Protein AF-A0A2W1LNN1-F1 (afdb_monomer_lite)

Secondary structure (DSSP, 8-state):
-HHHHHHHHHHHHHHHHHH-S--------------TTSHHHHHHHHHHH-TT---TT--EEE--HHHHHHHHHH---STT--EEEEE--TT-HHHHHHHHHHHHHHHHTT---EEEE-SBTT-TTS--BTT-S-BTTB--HHHHHHHHHHH-TTHHHH---TT-EEEEE-S-SSS--EEEEE---S-EEEEE-TTSTT--EEEEEE-TTTT----

pLDDT: mean 81.63, std 19.31, range [29.39, 97.12]

Organism: NCBI:txid1803190

Radius of gyration: 17.65 Å; chains: 1; bounding box: 46×51×45 Å

Structure (mmCIF, N/CA/C/O backbone):
data_AF-A0A2W1LNN1-F1
#
_entry.id   AF-A0A2W1LNN1-F1
#
loop_
_atom_site.group_PDB
_atom_site.id
_atom_site.type_symbol
_atom_site.label_atom_id
_atom_site.label_alt_id
_atom_site.label_comp_id
_atom_site.label_asym_id
_atom_site.label_entity_id
_atom_site.label_seq_id
_atom_site.pdbx_PDB_ins_code
_atom_site.Cartn_x
_atom_site.Cartn_y
_atom_site.Cartn_z
_atom_site.occupancy
_atom_site.B_iso_or_equiv
_atom_site.auth_seq_id
_atom_site.auth_comp_id
_atom_site.auth_asym_id
_atom_site.auth_atom_id
_atom_site.pdbx_PDB_model_num
ATOM 1 N N . MET A 1 1 ? 0.006 -20.318 21.259 1.00 42.62 1 MET A N 1
ATOM 2 C CA . MET A 1 1 ? -0.338 -19.198 22.179 1.00 42.62 1 MET A CA 1
ATOM 3 C C . MET A 1 1 ? 0.760 -18.137 22.368 1.00 42.62 1 MET A C 1
ATOM 5 O O . MET A 1 1 ? 0.407 -17.010 22.677 1.00 42.62 1 MET A O 1
ATOM 9 N N . LYS A 1 2 ? 2.068 -18.424 22.207 1.00 34.62 2 LYS A N 1
ATOM 10 C CA . LYS A 1 2 ? 3.132 -17.411 22.431 1.00 34.62 2 LYS A CA 1
ATOM 11 C C . LYS A 1 2 ? 3.398 -16.467 21.246 1.00 34.62 2 LYS A C 1
ATOM 13 O O . LYS A 1 2 ? 3.769 -15.323 21.478 1.00 34.62 2 LYS A O 1
ATOM 18 N 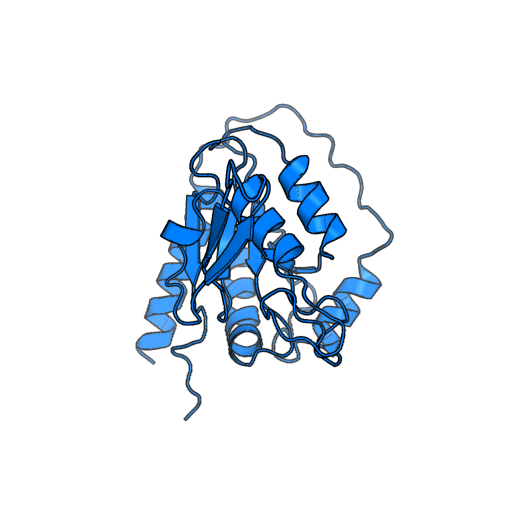N . GLN A 1 3 ? 3.197 -16.915 20.004 1.00 42.78 3 GLN A N 1
ATOM 19 C CA . GLN A 1 3 ? 3.488 -16.102 18.815 1.00 42.78 3 GLN A CA 1
ATOM 20 C C . GLN A 1 3 ? 2.417 -15.037 18.537 1.00 42.78 3 GLN A C 1
ATOM 22 O O . GLN A 1 3 ? 2.768 -13.881 18.339 1.00 42.78 3 GLN A O 1
ATOM 27 N N . THR A 1 4 ? 1.126 -15.356 18.671 1.00 49.12 4 THR A N 1
ATOM 28 C CA . THR A 1 4 ? 0.022 -14.384 18.516 1.00 49.12 4 THR A CA 1
ATOM 29 C C . THR A 1 4 ? 0.154 -13.168 19.445 1.00 49.12 4 THR A C 1
ATOM 31 O O . THR A 1 4 ? -0.060 -12.032 19.031 1.00 49.12 4 THR A O 1
ATOM 34 N N . ALA A 1 5 ? 0.604 -13.380 20.686 1.00 55.12 5 ALA A N 1
ATOM 35 C CA . ALA A 1 5 ? 0.862 -12.308 21.649 1.00 55.12 5 ALA A CA 1
ATOM 36 C C . ALA A 1 5 ? 2.088 -11.440 21.303 1.00 55.12 5 ALA A C 1
ATOM 38 O O . ALA A 1 5 ? 2.184 -10.309 21.773 1.00 55.12 5 ALA A O 1
ATOM 39 N N . HIS A 1 6 ? 3.039 -11.956 20.518 1.00 54.41 6 HIS A N 1
ATOM 40 C CA . HIS A 1 6 ? 4.216 -11.207 20.081 1.00 54.41 6 HIS A CA 1
ATOM 41 C C . HIS A 1 6 ? 3.842 -10.223 18.966 1.00 54.41 6 HIS A C 1
ATOM 43 O O . HIS A 1 6 ? 4.200 -9.055 19.047 1.00 54.41 6 HIS A O 1
ATOM 49 N N . TYR A 1 7 ? 3.046 -10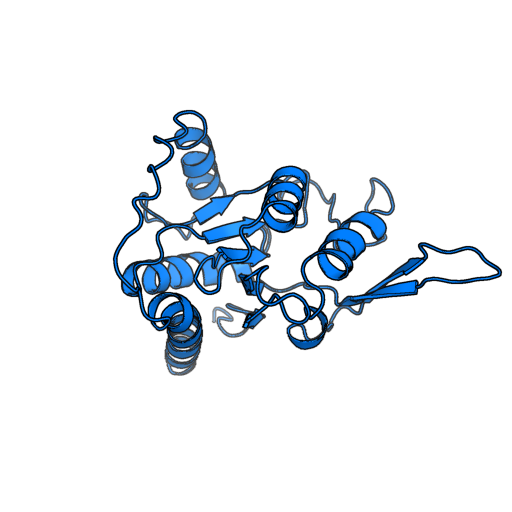.646 17.980 1.00 63.28 7 TYR A N 1
ATOM 50 C CA . TYR A 1 7 ? 2.652 -9.791 16.851 1.00 63.28 7 TYR A CA 1
ATOM 51 C C . TYR A 1 7 ? 1.601 -8.748 17.212 1.00 63.28 7 TYR A C 1
ATOM 53 O O . TYR A 1 7 ? 1.719 -7.612 16.758 1.00 63.28 7 TYR A O 1
ATOM 61 N N . ARG A 1 8 ? 0.673 -9.061 18.130 1.00 61.81 8 ARG A N 1
ATOM 62 C CA . ARG A 1 8 ? -0.210 -8.038 18.715 1.00 61.81 8 ARG A CA 1
ATOM 63 C C . ARG A 1 8 ? 0.580 -6.872 19.286 1.00 61.81 8 ARG A C 1
ATOM 65 O O . ARG A 1 8 ? 0.188 -5.731 19.092 1.00 61.81 8 ARG A O 1
ATOM 72 N N . LYS A 1 9 ? 1.716 -7.140 19.936 1.00 69.75 9 LYS A N 1
ATOM 73 C CA . LYS A 1 9 ? 2.588 -6.088 20.474 1.00 69.75 9 LYS A CA 1
ATOM 74 C C . LYS A 1 9 ? 3.247 -5.257 19.379 1.00 69.75 9 LYS A C 1
ATOM 76 O O . LYS A 1 9 ? 3.365 -4.058 19.568 1.00 69.75 9 LYS A O 1
ATOM 81 N N . TRP A 1 10 ? 3.652 -5.854 18.258 1.00 75.81 10 TRP A N 1
ATOM 82 C CA . TRP A 1 10 ? 4.275 -5.111 17.155 1.00 75.81 10 TRP A CA 1
ATOM 83 C C . TRP A 1 10 ? 3.269 -4.279 16.365 1.00 75.81 10 TRP A C 1
ATOM 85 O O . TRP A 1 10 ? 3.556 -3.125 16.071 1.00 75.81 10 TRP A O 1
ATOM 95 N N . ILE A 1 11 ? 2.072 -4.810 16.100 1.00 74.38 11 ILE A N 1
ATOM 96 C CA . ILE A 1 11 ? 0.979 -4.030 15.501 1.00 74.38 11 ILE A CA 1
ATOM 97 C C . ILE A 1 11 ? 0.558 -2.912 16.458 1.00 74.38 11 ILE A C 1
ATOM 99 O O . ILE A 1 11 ? 0.408 -1.774 16.031 1.00 74.38 11 ILE A O 1
ATOM 103 N N . ALA A 1 12 ? 0.428 -3.202 17.755 1.00 70.25 12 ALA A N 1
ATOM 104 C CA . ALA A 1 12 ? 0.111 -2.196 18.765 1.00 70.25 12 ALA A CA 1
ATOM 105 C C . ALA A 1 12 ? 1.196 -1.119 18.859 1.00 70.25 12 ALA A C 1
ATOM 107 O O . ALA A 1 12 ? 0.876 0.060 18.909 1.00 70.25 12 ALA A O 1
ATOM 108 N N . LEU A 1 13 ? 2.476 -1.500 18.828 1.00 74.81 13 LEU A N 1
ATOM 109 C CA . LEU A 1 13 ? 3.595 -0.559 18.858 1.00 74.81 13 LEU A CA 1
ATOM 110 C C . LEU A 1 13 ? 3.632 0.306 17.597 1.00 74.81 13 LEU A C 1
ATOM 112 O O . LEU A 1 13 ? 3.830 1.511 17.707 1.00 74.81 13 LEU A O 1
ATOM 116 N N . LEU A 1 14 ? 3.379 -0.280 16.424 1.00 82.31 14 LEU A N 1
ATOM 117 C CA . LEU A 1 14 ? 3.254 0.460 15.171 1.00 82.31 14 LEU A CA 1
ATOM 118 C C . LEU A 1 14 ? 2.084 1.447 15.246 1.00 82.31 14 LEU A C 1
ATOM 120 O O . LEU A 1 14 ? 2.275 2.635 15.020 1.00 82.31 14 LEU A O 1
ATOM 124 N N . LEU A 1 15 ? 0.882 0.997 15.609 1.00 79.31 15 LEU A N 1
ATOM 125 C CA . LEU A 1 15 ? -0.314 1.846 15.605 1.00 79.31 15 LEU A CA 1
ATOM 126 C C . LEU A 1 15 ? -0.326 2.871 16.751 1.00 79.31 15 LEU A C 1
ATOM 128 O O . LEU A 1 15 ? -0.880 3.955 16.588 1.00 79.31 15 LEU A O 1
ATOM 132 N N . ALA A 1 16 ? 0.377 2.614 17.857 1.00 69.31 16 ALA A N 1
ATOM 133 C CA . ALA A 1 16 ? 0.613 3.603 18.907 1.00 69.31 16 ALA A CA 1
ATOM 134 C C . ALA A 1 16 ? 1.401 4.827 18.407 1.00 69.31 16 ALA A C 1
ATOM 136 O O . ALA A 1 16 ? 1.172 5.932 18.901 1.00 69.31 16 ALA A O 1
ATOM 137 N N . ILE A 1 17 ? 2.283 4.670 17.408 1.00 71.50 17 ILE A N 1
ATOM 138 C CA . ILE A 1 17 ? 3.034 5.790 16.806 1.00 71.50 17 ILE A CA 1
ATOM 139 C C . ILE A 1 17 ? 2.081 6.795 16.146 1.00 71.50 17 ILE A C 1
ATOM 141 O O . ILE A 1 17 ? 2.344 7.995 16.189 1.00 71.50 17 ILE A O 1
ATOM 145 N N . VAL A 1 18 ? 0.940 6.340 15.613 1.00 66.38 18 VAL A N 1
ATOM 146 C CA . VAL A 1 18 ? -0.087 7.222 15.028 1.00 66.38 18 VAL A CA 1
ATOM 147 C C . VAL A 1 18 ? -0.666 8.180 16.079 1.00 66.38 18 VAL A C 1
ATOM 149 O O . VAL A 1 18 ? -1.001 9.316 15.755 1.00 66.38 18 VAL A O 1
ATOM 152 N N . VAL A 1 19 ? -0.752 7.742 17.340 1.00 60.41 19 VAL A N 1
ATOM 153 C CA . VAL A 1 19 ? -1.377 8.483 18.452 1.00 60.41 19 VAL A CA 1
ATOM 154 C C . VAL A 1 19 ? -0.365 9.314 19.248 1.00 60.41 19 VAL A C 1
ATOM 156 O O . VAL A 1 19 ? -0.723 10.332 19.835 1.00 60.41 19 VAL A O 1
ATOM 159 N N . ALA A 1 20 ? 0.902 8.894 19.288 1.00 53.53 20 ALA A N 1
ATOM 160 C CA . ALA A 1 20 ? 1.923 9.462 20.171 1.00 53.53 20 ALA A CA 1
ATOM 161 C C . ALA A 1 20 ? 2.532 10.797 19.697 1.00 53.53 20 ALA A C 1
ATOM 163 O O . ALA A 1 20 ? 3.328 11.391 20.428 1.00 53.53 20 ALA A O 1
ATOM 164 N N . VAL A 1 21 ? 2.173 11.298 18.511 1.00 49.91 21 VAL A N 1
ATOM 165 C CA . VAL A 1 21 ? 2.599 12.637 18.078 1.00 49.91 21 VAL A CA 1
ATOM 166 C C . VAL A 1 21 ? 1.681 13.672 18.741 1.00 49.91 21 VAL A C 1
ATOM 168 O O . VAL A 1 21 ? 0.461 13.566 18.605 1.00 49.91 21 VAL A O 1
ATOM 171 N N . PRO A 1 22 ? 2.211 14.650 19.505 1.00 40.69 22 PRO A N 1
ATOM 172 C CA . PRO A 1 22 ? 1.382 15.546 20.299 1.00 40.69 22 PRO A CA 1
ATOM 173 C C . PRO A 1 22 ? 0.425 16.339 19.404 1.00 40.69 22 PRO A C 1
ATOM 175 O O . PRO A 1 22 ? 0.821 17.234 18.654 1.00 40.69 22 PRO A O 1
ATOM 178 N N . PHE A 1 23 ? -0.863 16.020 19.530 1.00 42.94 23 PHE A N 1
ATOM 179 C CA . PHE A 1 23 ? -1.968 16.858 19.090 1.00 42.94 23 PHE A CA 1
ATOM 180 C C . PHE A 1 23 ? -1.872 18.206 19.815 1.00 42.94 23 PHE A C 1
ATOM 182 O O . PHE A 1 23 ? -2.336 18.358 20.945 1.00 42.94 23 PHE A O 1
ATOM 189 N N . LEU A 1 24 ? -1.280 19.213 19.173 1.00 34.12 24 LEU A N 1
ATOM 190 C CA . LEU A 1 24 ? -1.565 20.595 19.542 1.00 34.12 24 LEU A CA 1
ATOM 191 C C . LEU A 1 24 ? -2.991 20.914 19.068 1.00 34.12 24 LEU A C 1
ATOM 193 O O . LEU A 1 24 ? -3.322 20.647 17.909 1.00 34.12 24 LEU A O 1
ATOM 197 N N . PRO A 1 25 ? -3.868 21.451 19.933 1.00 36.94 25 PRO A N 1
ATOM 198 C CA . PRO A 1 25 ? -5.248 21.673 19.561 1.00 36.94 25 PRO A CA 1
ATOM 199 C C . PRO A 1 25 ? -5.363 22.831 18.564 1.00 36.94 25 PRO A C 1
ATOM 201 O O . PRO A 1 25 ? -4.988 23.964 18.844 1.00 36.94 25 PRO A O 1
ATOM 204 N N . SER A 1 26 ? -6.056 22.524 17.469 1.00 38.66 26 SER A N 1
ATOM 205 C CA . SER A 1 26 ? -6.920 23.417 16.691 1.00 38.66 26 SER A CA 1
ATOM 206 C C . SER A 1 26 ? -6.270 24.367 15.681 1.00 38.66 26 SER A C 1
ATOM 208 O O . SER A 1 26 ? -5.984 25.529 15.944 1.00 38.66 26 SER A O 1
ATOM 210 N N . SER A 1 27 ? -6.342 23.959 14.420 1.00 29.39 27 SER A N 1
ATOM 211 C CA . SER A 1 27 ? -7.185 24.702 13.483 1.00 29.39 27 SER A CA 1
ATOM 212 C C . SER A 1 27 ? -8.199 23.719 12.925 1.00 29.39 27 SER A C 1
ATOM 214 O O . SER A 1 27 ? -7.835 22.612 12.542 1.00 29.39 27 SER A O 1
ATOM 216 N N . LYS A 1 28 ? -9.479 24.087 12.981 1.00 37.81 28 LYS A N 1
ATOM 217 C CA . LYS A 1 28 ? -10.599 23.288 12.482 1.00 37.81 28 LYS A CA 1
ATOM 218 C C . LYS A 1 28 ? -10.301 22.862 11.041 1.00 37.81 28 LYS A C 1
ATOM 220 O O . LYS A 1 28 ? -10.492 23.662 10.128 1.00 37.81 28 LYS A O 1
ATOM 225 N N . LEU A 1 29 ? -9.861 21.620 10.831 1.00 31.00 29 LEU A N 1
ATOM 226 C CA . LEU A 1 29 ? -10.083 20.985 9.544 1.00 31.00 29 LEU A CA 1
ATOM 227 C C . LEU A 1 29 ? -11.597 20.888 9.428 1.00 31.00 29 LEU A C 1
ATOM 229 O O . LEU A 1 29 ? -12.262 20.269 10.262 1.00 31.00 29 LEU A O 1
ATOM 233 N N . LEU A 1 30 ? -12.145 21.559 8.422 1.00 29.64 30 LEU A N 1
ATOM 234 C CA . LEU A 1 30 ? -13.436 21.177 7.890 1.00 29.64 30 LEU A CA 1
ATOM 235 C C . LEU A 1 30 ? -13.349 19.669 7.676 1.00 29.64 30 LEU A C 1
ATOM 237 O O . LEU A 1 30 ? -12.551 19.207 6.862 1.00 29.64 30 LEU A O 1
ATOM 241 N N . ALA A 1 31 ? -14.128 18.912 8.447 1.00 32.59 31 ALA A N 1
ATOM 242 C CA . ALA A 1 31 ? -14.509 17.586 8.025 1.00 32.59 31 ALA A CA 1
ATOM 243 C C . ALA A 1 31 ? -15.072 17.788 6.619 1.00 32.59 31 ALA A C 1
ATOM 245 O O . ALA A 1 31 ? -16.133 18.398 6.459 1.00 32.59 31 ALA A O 1
ATOM 246 N N . SER A 1 32 ? -14.328 17.372 5.592 1.00 33.12 32 SER A N 1
ATOM 247 C CA . SER A 1 32 ? -14.956 17.092 4.314 1.00 33.12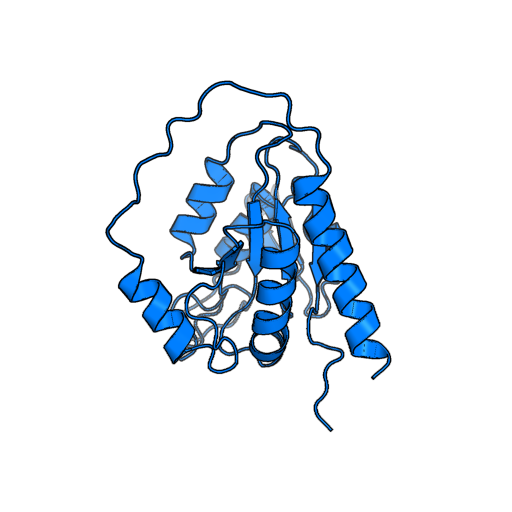 32 SER A CA 1
ATOM 248 C C . SER A 1 32 ? -16.091 16.150 4.670 1.00 33.12 32 SER A C 1
ATOM 250 O O . SER A 1 32 ? -15.845 15.089 5.251 1.00 33.12 32 SER A O 1
ATOM 252 N N . GLY A 1 33 ? -17.324 16.618 4.458 1.00 29.48 33 GLY A N 1
ATOM 253 C CA . GLY A 1 33 ? -18.523 15.840 4.727 1.00 29.48 33 GLY A CA 1
ATOM 254 C C . GLY A 1 33 ? -18.365 14.439 4.141 1.00 29.48 33 GLY A C 1
ATOM 255 O O . GLY A 1 33 ? -17.562 14.261 3.219 1.00 29.48 33 GLY A O 1
ATOM 256 N N . PRO A 1 34 ? -19.083 13.440 4.678 1.00 33.16 34 PRO A N 1
ATOM 257 C CA . PRO A 1 34 ? -18.944 12.079 4.193 1.00 33.16 34 PRO A CA 1
ATOM 258 C C . PRO A 1 34 ? -19.073 12.116 2.673 1.00 33.16 34 PRO A C 1
ATOM 260 O O . PRO A 1 34 ? -20.070 12.621 2.152 1.00 33.16 34 PRO A O 1
ATOM 263 N N . VAL A 1 35 ? -18.052 11.629 1.966 1.00 36.62 35 VAL A N 1
ATOM 264 C CA . VAL A 1 35 ? -18.182 11.296 0.550 1.00 36.62 35 VAL A CA 1
ATOM 265 C C . VAL A 1 35 ? -19.160 10.123 0.519 1.00 36.62 35 VAL A C 1
ATOM 267 O O . VAL A 1 35 ? -18.787 8.952 0.558 1.00 36.62 35 VAL A O 1
ATOM 270 N N . GLN A 1 36 ? -20.450 10.452 0.585 1.00 38.34 36 GLN A N 1
ATOM 271 C CA . GLN A 1 36 ? -21.551 9.525 0.415 1.00 38.34 36 GLN A CA 1
ATOM 272 C C . GLN A 1 36 ? -21.544 9.129 -1.057 1.00 38.34 36 GLN A C 1
ATOM 274 O O . GLN A 1 36 ? -22.057 9.839 -1.916 1.00 38.34 36 GLN A O 1
ATOM 279 N N . GLY A 1 37 ? -20.883 8.013 -1.338 1.00 35.94 37 GLY A N 1
ATOM 280 C CA . GLY A 1 37 ? -20.831 7.417 -2.669 1.00 35.94 37 GLY A CA 1
ATOM 281 C C . GLY A 1 37 ? -20.220 6.018 -2.679 1.00 35.94 37 GLY A C 1
ATOM 282 O O . GLY A 1 37 ? -20.694 5.168 -3.421 1.00 35.94 37 GLY A O 1
ATOM 283 N N . ASN A 1 38 ? -19.248 5.736 -1.800 1.00 47.28 38 ASN A N 1
ATOM 284 C CA . ASN A 1 38 ? -18.468 4.489 -1.854 1.00 47.28 38 ASN A CA 1
ATOM 285 C C . ASN A 1 38 ? -18.650 3.526 -0.665 1.00 47.28 38 ASN A C 1
ATOM 287 O O . ASN A 1 38 ? -18.163 2.397 -0.725 1.00 47.28 38 ASN A O 1
ATOM 291 N N . SER A 1 39 ? -19.354 3.909 0.403 1.00 59.62 39 SER A N 1
ATOM 292 C CA . SER A 1 39 ? -19.377 3.139 1.659 1.00 59.62 39 SER A CA 1
ATOM 293 C C . SER A 1 39 ? -20.071 1.775 1.547 1.00 59.62 39 SER A C 1
ATOM 295 O O . SER A 1 39 ? -19.573 0.799 2.099 1.00 59.62 39 SER A O 1
ATOM 297 N N . THR A 1 40 ? -21.163 1.648 0.787 1.00 64.88 40 THR A N 1
ATOM 298 C CA . THR A 1 40 ? -21.857 0.354 0.626 1.00 64.88 40 THR A CA 1
ATOM 299 C C . THR A 1 40 ? -21.071 -0.628 -0.244 1.00 64.88 40 THR A C 1
ATOM 301 O O . THR A 1 40 ? -21.015 -1.813 0.069 1.00 64.88 40 THR A O 1
ATOM 304 N N . HIS A 1 41 ? -20.439 -0.149 -1.321 1.00 73.94 41 HIS A N 1
ATOM 305 C CA . HIS A 1 41 ? -19.654 -1.000 -2.219 1.00 73.94 41 HIS A CA 1
ATOM 306 C C . HIS A 1 41 ? -18.361 -1.488 -1.567 1.00 73.94 41 HIS A C 1
ATOM 308 O O . HIS A 1 41 ? -18.027 -2.662 -1.711 1.00 73.94 41 HIS A O 1
ATOM 314 N N . GLN A 1 42 ? -17.661 -0.626 -0.822 1.00 77.50 42 GLN A N 1
ATOM 315 C CA . GLN A 1 42 ? -16.465 -1.039 -0.091 1.00 77.50 42 GLN A CA 1
ATOM 316 C C . GLN A 1 42 ? -16.802 -1.997 1.052 1.00 77.50 42 GLN A C 1
ATOM 318 O O . GLN A 1 42 ? -16.164 -3.040 1.163 1.00 77.50 42 GLN A O 1
ATOM 323 N N . LEU A 1 43 ? -17.849 -1.710 1.835 1.00 76.00 43 LEU A N 1
ATOM 324 C CA . LEU A 1 43 ? -18.310 -2.625 2.881 1.00 76.00 43 LEU A CA 1
ATOM 325 C C . LEU A 1 43 ? -18.663 -4.001 2.299 1.00 76.00 43 LEU A C 1
ATOM 327 O O . LEU A 1 43 ? -18.221 -5.024 2.816 1.00 76.00 43 LEU A O 1
ATOM 331 N N . LYS A 1 44 ? -19.403 -4.028 1.182 1.00 83.50 44 LYS A N 1
ATOM 332 C CA . LYS A 1 44 ? -19.744 -5.273 0.487 1.00 83.50 44 LYS A CA 1
ATOM 333 C C . LYS A 1 44 ? -18.499 -6.000 -0.025 1.00 83.50 44 LYS A C 1
ATOM 335 O O . LYS A 1 44 ? -18.408 -7.210 0.125 1.00 83.50 44 LYS A O 1
ATOM 340 N N . TYR A 1 45 ? -17.527 -5.281 -0.588 1.00 88.75 45 TYR A N 1
ATOM 341 C CA . TYR A 1 45 ? -16.264 -5.876 -1.028 1.00 88.75 45 TYR A CA 1
ATOM 342 C C . TYR A 1 45 ? -15.537 -6.579 0.123 1.00 88.75 45 TYR A C 1
ATOM 344 O O . TYR A 1 45 ? -15.142 -7.731 -0.035 1.00 88.75 45 TYR A O 1
ATOM 352 N N . PHE A 1 46 ? -15.392 -5.926 1.280 1.00 91.62 46 PHE A N 1
ATOM 353 C CA . PHE A 1 46 ? -14.707 -6.532 2.421 1.00 91.62 46 PHE A CA 1
ATOM 354 C C . PHE A 1 46 ? -15.463 -7.732 2.990 1.00 91.62 46 PHE A C 1
ATOM 356 O O . PHE A 1 46 ? -14.841 -8.756 3.251 1.00 91.62 46 PHE A O 1
ATOM 363 N N . GLN A 1 47 ? -16.789 -7.653 3.097 1.00 88.81 47 GLN A N 1
ATOM 364 C CA . GLN A 1 47 ? -17.615 -8.789 3.520 1.00 88.81 47 GLN A CA 1
ATOM 365 C C . GLN A 1 47 ? -17.504 -9.981 2.558 1.00 88.81 47 GLN A C 1
ATOM 367 O O . GLN A 1 47 ? -17.385 -11.121 3.001 1.00 88.81 47 GLN A O 1
ATOM 372 N N . ASP A 1 48 ? -17.509 -9.720 1.249 1.00 90.50 48 ASP A N 1
ATOM 373 C CA . ASP A 1 48 ? -17.448 -10.765 0.226 1.00 90.50 48 ASP A CA 1
ATOM 374 C C . ASP A 1 48 ? -16.045 -11.382 0.108 1.00 90.50 48 ASP A C 1
ATOM 376 O O . ASP A 1 48 ? -15.906 -12.572 -0.177 1.00 90.50 48 ASP A O 1
ATOM 380 N N . ARG A 1 49 ? -14.991 -10.571 0.262 1.00 92.44 49 ARG A N 1
ATOM 381 C CA . ARG A 1 49 ? -13.611 -10.969 -0.057 1.00 92.44 49 ARG A CA 1
ATOM 382 C C . ARG A 1 49 ? -12.753 -11.276 1.161 1.00 92.44 49 ARG A C 1
ATOM 384 O O . ARG A 1 49 ? -11.752 -11.961 0.999 1.00 92.44 49 ARG A O 1
ATOM 391 N N . PHE A 1 50 ? -13.126 -10.828 2.356 1.00 92.75 50 PHE A N 1
ATOM 392 C CA . PHE A 1 50 ? -12.410 -11.098 3.604 1.00 92.75 50 PHE A CA 1
ATOM 393 C C . PHE A 1 50 ? -13.359 -11.718 4.636 1.00 92.75 50 PHE A C 1
ATOM 395 O O . PHE A 1 50 ? -13.767 -11.047 5.581 1.00 92.75 50 PHE A O 1
ATOM 402 N N . PRO A 1 51 ? -13.707 -13.011 4.505 1.00 91.69 51 PRO A N 1
ATOM 403 C CA . PRO A 1 51 ? -14.684 -13.659 5.385 1.00 91.69 51 PRO A CA 1
ATOM 404 C C . PRO A 1 51 ? -14.276 -13.661 6.868 1.00 91.69 51 PRO A C 1
ATOM 406 O O . PRO A 1 51 ? -15.136 -13.739 7.742 1.00 91.69 51 PRO A O 1
ATOM 409 N N . ALA A 1 52 ? -12.976 -13.557 7.166 1.00 89.25 52 ALA A N 1
ATOM 410 C CA . ALA A 1 52 ? -12.473 -13.448 8.534 1.00 89.25 52 ALA A CA 1
ATOM 411 C C . ALA A 1 52 ? -12.719 -12.060 9.165 1.00 89.25 52 ALA A C 1
ATOM 413 O O . ALA A 1 52 ? -12.688 -11.923 10.389 1.00 89.25 52 ALA A O 1
ATOM 414 N N . LEU A 1 53 ? -12.973 -11.024 8.357 1.00 93.19 53 LEU A N 1
ATOM 415 C CA . LEU A 1 53 ? -13.273 -9.668 8.813 1.00 93.19 53 LEU A CA 1
ATOM 416 C C . LEU A 1 53 ? -14.781 -9.515 9.055 1.00 93.19 53 LEU A C 1
ATOM 418 O O . LEU A 1 53 ? -15.514 -8.938 8.259 1.00 93.19 53 LEU A O 1
ATOM 422 N N . THR A 1 54 ? -15.256 -10.046 10.179 1.00 90.62 54 THR A N 1
ATOM 423 C CA . THR A 1 54 ? -16.696 -10.093 10.491 1.00 90.62 54 THR A CA 1
ATOM 424 C C . THR A 1 54 ? -17.261 -8.790 11.059 1.00 90.62 54 THR A C 1
ATOM 426 O O . THR A 1 54 ? -18.472 -8.673 11.228 1.00 90.62 54 THR A O 1
ATOM 429 N N . ASP A 1 55 ? -16.408 -7.828 11.416 1.00 90.38 55 ASP A N 1
ATOM 430 C CA . ASP A 1 55 ? -16.827 -6.541 11.973 1.00 90.38 55 ASP A CA 1
ATOM 431 C C . ASP A 1 55 ? -17.363 -5.624 10.856 1.00 90.38 55 ASP A C 1
ATOM 433 O O . ASP A 1 55 ? -16.581 -5.180 10.014 1.00 90.38 55 ASP A O 1
ATOM 437 N N . PRO A 1 56 ? -18.668 -5.288 10.837 1.00 87.69 56 PRO A N 1
ATOM 438 C CA . PRO A 1 56 ? -19.235 -4.413 9.811 1.00 87.69 56 PRO A CA 1
ATOM 439 C C . PRO A 1 56 ? -18.776 -2.953 9.945 1.00 87.69 56 PRO A C 1
ATOM 441 O O . PRO A 1 56 ? -18.980 -2.168 9.026 1.00 87.69 56 PRO A O 1
ATOM 444 N N . ASN A 1 57 ? -18.167 -2.582 11.076 1.00 90.81 57 ASN A N 1
ATOM 445 C CA . ASN A 1 57 ? -17.596 -1.261 11.329 1.00 90.81 57 ASN A CA 1
ATOM 446 C C . ASN A 1 57 ? -16.062 -1.344 11.376 1.00 90.81 57 ASN A C 1
ATOM 448 O O . ASN A 1 57 ? -15.429 -0.815 12.301 1.00 90.81 57 ASN A O 1
ATOM 452 N N . HIS A 1 58 ? -15.476 -2.079 10.429 1.00 94.56 58 HIS A N 1
ATOM 453 C CA . HIS A 1 58 ? -14.032 -2.162 10.269 1.00 94.56 58 HIS A CA 1
ATOM 454 C C . HIS A 1 58 ? -13.439 -0.842 9.761 1.00 94.56 58 HIS A C 1
ATOM 456 O O . HIS A 1 58 ? -14.124 -0.027 9.148 1.00 94.56 58 HIS A O 1
ATOM 462 N N . VAL A 1 59 ? -12.136 -0.657 9.956 1.00 95.38 59 VAL A N 1
ATOM 463 C CA . VAL A 1 59 ? -11.434 0.596 9.609 1.00 95.38 59 VAL A CA 1
ATOM 464 C C . VAL A 1 59 ? -10.844 0.614 8.196 1.00 95.38 59 VAL A C 1
ATOM 466 O O . VAL A 1 59 ? -10.201 1.583 7.809 1.00 95.38 59 VAL A O 1
ATOM 469 N N . PHE A 1 60 ? -10.986 -0.463 7.422 1.00 95.88 60 PHE A N 1
ATOM 470 C CA . PHE A 1 60 ? -10.359 -0.562 6.104 1.00 95.88 60 PHE A CA 1
ATOM 471 C C . PHE A 1 60 ? -11.141 0.128 4.990 1.00 95.88 60 PHE A C 1
ATOM 473 O O . PHE A 1 60 ? -12.358 -0.010 4.884 1.00 95.88 60 PHE A O 1
ATOM 480 N N . GLU A 1 61 ? -10.395 0.769 4.098 1.00 94.38 61 GLU A N 1
ATOM 481 C CA . GLU A 1 61 ? -10.879 1.324 2.841 1.00 94.38 61 GLU A CA 1
ATOM 482 C C . GLU A 1 61 ? -9.984 0.825 1.710 1.00 94.38 61 GLU A C 1
ATOM 484 O O . GLU A 1 61 ? -8.759 0.939 1.781 1.00 94.38 61 GLU A O 1
ATOM 489 N N . THR A 1 62 ? -10.563 0.243 0.663 1.00 92.56 62 THR A N 1
ATOM 490 C CA . THR A 1 62 ? -9.776 -0.196 -0.498 1.00 92.56 62 THR A CA 1
ATOM 491 C C . THR A 1 62 ? -9.519 0.964 -1.445 1.00 92.56 62 THR A C 1
ATOM 493 O O . THR A 1 62 ? -10.401 1.799 -1.658 1.00 92.56 62 THR A O 1
ATOM 496 N N . VAL A 1 63 ? -8.302 1.029 -1.983 1.00 93.94 63 VAL A N 1
ATOM 497 C CA . VAL A 1 63 ? -7.900 2.017 -2.983 1.00 93.94 63 VAL A CA 1
ATOM 498 C C . VAL A 1 63 ? -7.396 1.317 -4.235 1.00 93.94 63 VAL A C 1
ATOM 500 O O . VAL A 1 63 ? -6.650 0.339 -4.184 1.00 93.94 63 VAL A O 1
ATOM 503 N N . THR A 1 64 ? -7.790 1.843 -5.386 1.00 93.25 64 THR A N 1
ATOM 504 C CA . THR A 1 64 ? -7.197 1.491 -6.675 1.00 93.25 64 THR A CA 1
ATOM 505 C C . THR A 1 64 ? -5.779 2.052 -6.785 1.00 93.25 64 THR A C 1
ATOM 507 O O . THR A 1 64 ? -5.380 2.947 -6.038 1.00 93.25 64 THR A O 1
ATOM 510 N N . TYR A 1 65 ? -5.024 1.592 -7.787 1.00 94.06 65 TYR A N 1
ATOM 511 C CA . TYR A 1 65 ? -3.712 2.166 -8.103 1.00 94.06 65 TYR A CA 1
ATOM 512 C C . TYR A 1 65 ? -3.769 3.690 -8.273 1.00 94.06 65 TYR A C 1
ATOM 514 O O . TYR A 1 65 ? -2.920 4.404 -7.753 1.00 94.06 65 TYR A O 1
ATOM 522 N N . TYR A 1 66 ? -4.777 4.195 -8.992 1.00 93.88 66 TYR A N 1
ATOM 523 C CA . TYR A 1 66 ? -4.908 5.627 -9.262 1.00 93.88 66 TYR A CA 1
ATOM 524 C C . TYR A 1 66 ? -5.250 6.429 -8.007 1.00 93.88 66 TYR A C 1
ATOM 526 O O . TYR A 1 66 ? -4.738 7.531 -7.834 1.00 93.88 66 TYR A O 1
ATOM 534 N N . GLU A 1 67 ? -6.086 5.884 -7.125 1.00 95.75 67 GLU A N 1
ATOM 535 C CA . GLU A 1 67 ? -6.407 6.524 -5.848 1.00 95.75 67 GLU A CA 1
ATOM 536 C C . GLU A 1 67 ? -5.205 6.518 -4.902 1.00 95.75 67 GLU A C 1
ATOM 538 O O . GLU A 1 67 ? -4.966 7.525 -4.238 1.00 95.75 67 GLU A O 1
ATOM 543 N N . LEU A 1 68 ? -4.415 5.437 -4.875 1.00 96.69 68 LEU A N 1
ATOM 544 C CA . LEU A 1 68 ? -3.179 5.386 -4.096 1.00 96.69 68 LEU A CA 1
ATOM 545 C C . LEU A 1 68 ? -2.135 6.376 -4.632 1.00 96.69 68 LEU A C 1
ATOM 547 O O . LEU A 1 68 ? -1.596 7.157 -3.854 1.00 96.69 68 LEU A O 1
ATOM 551 N N . ASP A 1 69 ? -1.879 6.386 -5.943 1.00 95.62 69 ASP A N 1
ATOM 552 C CA . ASP A 1 69 ? -0.981 7.353 -6.595 1.00 95.62 69 ASP A CA 1
ATOM 553 C C . ASP A 1 69 ? -1.405 8.792 -6.277 1.00 95.62 69 ASP A C 1
ATOM 555 O O . ASP A 1 69 ? -0.596 9.606 -5.824 1.00 95.62 69 ASP A O 1
ATOM 559 N N . TYR A 1 70 ? -2.700 9.088 -6.419 1.00 95.69 70 TYR A N 1
ATOM 560 C CA . TYR A 1 70 ? -3.250 10.397 -6.095 1.00 95.69 70 TYR A CA 1
ATOM 561 C C . TYR A 1 70 ? -3.079 10.742 -4.612 1.00 95.69 70 TYR A C 1
ATOM 563 O O . TYR A 1 70 ? -2.666 11.862 -4.302 1.00 95.69 70 TYR A O 1
ATOM 571 N N . LEU A 1 71 ? -3.372 9.809 -3.701 1.00 95.88 71 LEU A N 1
ATOM 572 C CA . LEU A 1 71 ? -3.220 9.999 -2.259 1.00 95.88 71 LEU A CA 1
ATOM 573 C C . LEU A 1 71 ? -1.768 10.297 -1.902 1.00 95.88 71 LEU A C 1
ATOM 575 O O . LEU A 1 71 ? -1.505 11.300 -1.250 1.00 95.88 71 LEU A O 1
ATOM 579 N N . LEU A 1 72 ? -0.818 9.484 -2.360 1.00 95.62 72 LEU A N 1
ATOM 580 C CA . LEU A 1 72 ? 0.598 9.653 -2.035 1.00 95.62 72 LEU A CA 1
ATOM 581 C C . LEU A 1 72 ? 1.170 10.941 -2.648 1.00 95.62 72 LEU A C 1
ATOM 583 O O . LEU A 1 72 ? 1.905 11.689 -2.001 1.00 95.62 72 LEU A O 1
ATOM 587 N N . ARG A 1 73 ? 0.777 11.268 -3.883 1.00 94.12 73 ARG A N 1
ATOM 588 C CA . ARG A 1 73 ? 1.188 12.506 -4.555 1.00 94.12 73 ARG A CA 1
ATOM 589 C C . ARG A 1 73 ? 0.653 13.752 -3.858 1.00 94.12 73 ARG A C 1
ATOM 591 O O . ARG A 1 73 ? 1.374 14.750 -3.769 1.00 94.12 73 ARG A O 1
ATOM 598 N N . ASN A 1 74 ? -0.591 13.720 -3.388 1.00 94.94 74 ASN A N 1
ATOM 599 C CA . ASN A 1 74 ? -1.296 14.891 -2.860 1.00 94.94 74 ASN A CA 1
ATOM 600 C C . ASN A 1 74 ? -1.446 14.887 -1.338 1.00 94.94 74 ASN A C 1
ATOM 602 O O . ASN A 1 74 ? -2.059 15.808 -0.802 1.00 94.94 74 ASN A O 1
ATOM 606 N N . ALA A 1 75 ? -0.857 13.911 -0.646 1.00 92.88 75 ALA A N 1
ATOM 607 C CA . ALA A 1 75 ? -0.844 13.875 0.804 1.00 92.88 75 ALA A CA 1
ATOM 608 C C . ALA A 1 75 ? -0.325 15.215 1.358 1.00 92.88 75 ALA A C 1
ATOM 610 O O . ALA A 1 75 ? 0.605 15.806 0.778 1.00 92.88 75 ALA A O 1
ATOM 611 N N . PRO A 1 76 ? -0.923 15.724 2.444 1.00 91.69 76 PRO A N 1
ATOM 612 C CA . PRO A 1 76 ? -0.367 16.848 3.178 1.00 91.69 76 PRO A CA 1
ATOM 613 C C . PRO A 1 76 ? 1.030 16.510 3.720 1.00 91.69 76 PRO A C 1
ATOM 615 O O . PRO A 1 76 ? 1.380 15.344 3.893 1.00 91.69 76 PRO A O 1
ATOM 618 N N . ALA A 1 77 ? 1.848 17.536 3.951 1.00 90.56 77 ALA A N 1
ATOM 619 C CA . ALA A 1 77 ? 3.239 17.386 4.388 1.00 90.56 77 ALA A CA 1
ATOM 620 C C . ALA A 1 77 ? 3.459 17.802 5.855 1.00 90.56 77 ALA A C 1
ATOM 622 O O . ALA A 1 77 ? 4.589 18.082 6.251 1.00 90.56 77 ALA A O 1
ATOM 623 N N . GLY A 1 78 ? 2.397 17.903 6.659 1.00 87.38 78 GLY A N 1
ATOM 624 C CA . GLY A 1 78 ? 2.513 18.195 8.081 1.00 87.38 78 GLY A CA 1
ATOM 625 C C . GLY A 1 78 ? 3.004 16.986 8.878 1.00 87.38 78 GLY A C 1
ATOM 626 O O . GLY A 1 78 ? 2.763 15.829 8.534 1.00 87.38 78 GLY A O 1
ATOM 627 N N . ALA A 1 79 ? 3.667 17.257 10.002 1.00 78.56 79 ALA A N 1
ATOM 628 C CA . ALA A 1 79 ? 4.221 16.218 10.875 1.00 78.56 79 ALA A CA 1
ATOM 629 C C . ALA A 1 79 ? 3.158 15.259 11.453 1.00 78.56 79 ALA A C 1
ATOM 631 O O . ALA A 1 79 ? 3.484 14.135 11.822 1.00 78.56 79 ALA A O 1
ATOM 632 N N . ASN A 1 80 ? 1.893 15.687 11.496 1.00 79.94 80 ASN A N 1
ATOM 633 C CA . ASN A 1 80 ? 0.772 14.902 12.020 1.00 79.94 80 ASN A CA 1
ATOM 634 C C . ASN A 1 80 ? -0.095 14.274 10.910 1.00 79.94 80 ASN A C 1
ATOM 636 O O . ASN A 1 80 ? -1.072 13.595 11.216 1.00 79.94 80 ASN A O 1
ATOM 640 N N . ASP A 1 81 ? 0.245 14.486 9.634 1.00 88.06 81 ASP A N 1
ATOM 641 C CA . ASP A 1 81 ? -0.543 14.026 8.484 1.00 88.06 81 ASP A CA 1
ATOM 642 C C . ASP A 1 81 ? -0.146 12.598 8.078 1.00 88.06 81 ASP A C 1
ATOM 644 O O . ASP A 1 81 ? 0.459 12.351 7.032 1.00 88.06 81 ASP A O 1
ATOM 648 N N . ASN A 1 82 ? -0.460 11.652 8.962 1.00 92.56 82 ASN A N 1
ATOM 649 C CA . ASN A 1 82 ? -0.101 10.245 8.821 1.00 92.56 82 ASN A CA 1
ATOM 650 C C . ASN A 1 82 ? -1.209 9.438 8.129 1.00 92.56 82 ASN A C 1
ATOM 652 O O . ASN A 1 82 ? -2.381 9.526 8.498 1.00 92.56 82 ASN A O 1
ATOM 656 N N . TYR A 1 83 ? -0.824 8.575 7.190 1.00 95.44 83 TYR A N 1
ATOM 657 C CA . TYR A 1 83 ? -1.697 7.561 6.598 1.00 95.44 83 TYR A CA 1
ATOM 658 C C . TYR A 1 83 ? -1.242 6.171 7.025 1.00 95.44 83 TYR A C 1
ATOM 660 O O . TYR A 1 83 ? -0.067 5.840 6.902 1.00 95.44 83 TYR A O 1
ATOM 668 N N . VAL A 1 84 ? -2.175 5.336 7.478 1.00 96.31 84 VAL A N 1
ATOM 669 C CA . VAL A 1 84 ? -1.916 3.907 7.683 1.00 96.31 84 VAL A CA 1
ATOM 670 C C . VAL A 1 84 ? -2.304 3.172 6.406 1.00 96.31 84 VAL A C 1
ATOM 672 O O . VAL A 1 84 ? -3.445 3.284 5.947 1.00 96.31 84 VAL A O 1
ATOM 675 N N . ILE A 1 85 ? -1.353 2.454 5.817 1.00 97.12 85 ILE A N 1
ATOM 676 C CA . ILE A 1 85 ? -1.512 1.777 4.531 1.00 97.12 85 ILE A CA 1
ATOM 677 C C . ILE A 1 85 ? -1.140 0.303 4.691 1.00 97.12 85 ILE A C 1
ATOM 679 O O . ILE A 1 85 ? -0.111 -0.024 5.272 1.00 97.12 85 ILE A O 1
ATOM 683 N N . LEU A 1 86 ? -1.986 -0.583 4.173 1.00 96.00 86 LEU A N 1
ATOM 684 C CA . LEU A 1 86 ? -1.754 -2.018 4.078 1.00 96.00 86 LEU A CA 1
ATOM 685 C C . LEU A 1 86 ? -1.623 -2.400 2.603 1.00 96.00 86 LEU A C 1
ATOM 687 O O . LEU A 1 86 ? -2.597 -2.330 1.854 1.00 96.00 86 LEU A O 1
ATOM 691 N N . PHE A 1 87 ? -0.436 -2.831 2.191 1.00 94.62 87 PHE A N 1
ATOM 692 C CA . PHE A 1 87 ? -0.271 -3.564 0.938 1.00 94.62 87 PHE A CA 1
ATOM 693 C C . PHE A 1 87 ? -0.628 -5.023 1.206 1.00 94.62 87 PHE A C 1
ATOM 695 O O . PHE A 1 87 ? 0.006 -5.668 2.037 1.00 94.62 87 PHE A O 1
ATOM 702 N N . GLY A 1 88 ? -1.676 -5.520 0.556 1.00 92.06 88 GLY A N 1
ATOM 703 C CA . GLY A 1 88 ? -2.163 -6.880 0.754 1.00 92.06 88 GLY A CA 1
ATOM 704 C C . GLY A 1 88 ? -3.483 -7.127 0.034 1.00 92.06 88 GLY A C 1
ATOM 705 O O . GLY A 1 88 ? -4.402 -6.307 0.086 1.00 92.06 88 GLY A O 1
ATOM 706 N N . GLY A 1 89 ? -3.573 -8.269 -0.641 1.00 90.81 89 GLY A N 1
ATOM 707 C CA . GLY A 1 89 ? -4.741 -8.672 -1.419 1.00 90.81 89 GLY A CA 1
ATOM 708 C C . GLY A 1 89 ? -5.594 -9.731 -0.729 1.00 90.81 89 GLY A C 1
ATOM 709 O O . GLY A 1 89 ? -5.101 -10.536 0.058 1.00 90.81 89 GLY A O 1
ATOM 710 N N . SER A 1 90 ? -6.883 -9.788 -1.070 1.00 91.75 90 SER A N 1
ATOM 711 C CA . SER A 1 90 ? -7.812 -10.808 -0.539 1.00 91.75 90 SER A CA 1
ATOM 712 C C . SER A 1 90 ? -7.476 -12.237 -0.979 1.00 91.75 90 SER A C 1
ATOM 714 O O . SER A 1 90 ? -7.901 -13.206 -0.357 1.00 91.75 90 SER A O 1
ATOM 716 N N . TRP A 1 91 ? -6.687 -12.387 -2.037 1.00 89.94 91 TRP A N 1
ATOM 717 C CA . TRP A 1 91 ? -6.203 -13.673 -2.533 1.00 89.94 91 TRP A CA 1
ATOM 718 C C . TRP A 1 91 ? -5.014 -14.228 -1.730 1.00 89.94 91 TRP A C 1
ATOM 720 O O . TRP A 1 91 ? -4.661 -15.391 -1.917 1.00 89.94 91 TRP A O 1
ATOM 730 N N . GLN A 1 92 ? -4.386 -13.420 -0.869 1.00 89.69 92 GLN A N 1
ATOM 731 C CA . GLN A 1 92 ? -3.260 -13.835 -0.027 1.00 89.69 92 GLN A CA 1
ATOM 732 C C . GLN A 1 92 ? -3.776 -14.400 1.299 1.00 89.69 92 GLN A C 1
ATOM 734 O O . GLN A 1 92 ? -4.510 -13.726 2.029 1.00 89.69 92 GLN A O 1
ATOM 739 N N . ALA A 1 93 ? -3.359 -15.620 1.639 1.00 89.81 93 ALA A N 1
ATOM 740 C CA . ALA A 1 93 ? -3.749 -16.281 2.886 1.00 89.81 93 ALA A CA 1
ATOM 741 C C . ALA A 1 93 ? -3.267 -15.499 4.119 1.00 89.81 93 ALA A C 1
ATOM 743 O O . ALA A 1 93 ? -3.958 -15.403 5.132 1.00 89.81 93 ALA A O 1
ATOM 744 N N . GLU A 1 94 ? -2.103 -14.873 4.009 1.00 89.25 94 GLU A N 1
ATOM 745 C CA . GLU A 1 94 ? -1.500 -14.054 5.043 1.00 89.25 94 GLU A CA 1
ATOM 746 C C . GLU A 1 94 ? -2.340 -12.795 5.295 1.00 89.25 94 GLU A C 1
ATOM 748 O O . GLU A 1 94 ? -2.625 -12.449 6.441 1.00 89.25 94 GLU A O 1
ATOM 753 N N . THR A 1 95 ? -2.813 -12.123 4.242 1.00 92.25 95 THR A N 1
ATOM 754 C CA . THR A 1 95 ? -3.682 -10.947 4.409 1.00 92.25 95 THR A CA 1
ATOM 755 C C . THR A 1 95 ? -5.001 -11.349 5.066 1.00 92.25 95 THR A C 1
ATOM 757 O O . THR A 1 95 ? -5.448 -10.675 5.994 1.00 92.25 95 THR A O 1
ATOM 760 N N . GLN A 1 96 ? -5.588 -12.481 4.655 1.00 92.06 96 GLN A N 1
ATOM 761 C CA . GLN A 1 96 ? -6.803 -13.036 5.268 1.00 92.06 96 GLN A CA 1
ATOM 762 C C . GLN A 1 96 ? -6.637 -13.285 6.771 1.00 92.06 96 GLN A C 1
ATOM 764 O O . GLN A 1 96 ? -7.521 -12.952 7.559 1.00 92.06 96 GLN A O 1
ATOM 769 N N . ALA A 1 97 ? -5.497 -13.842 7.179 1.00 88.44 97 ALA A N 1
ATOM 770 C CA . ALA A 1 97 ? -5.213 -14.128 8.580 1.00 88.44 97 ALA A CA 1
ATOM 771 C C . ALA A 1 97 ? -4.893 -12.864 9.401 1.00 88.44 97 ALA A C 1
ATOM 773 O O . ALA A 1 97 ? -5.242 -12.789 10.580 1.00 88.44 97 ALA A O 1
ATOM 774 N N . ALA A 1 98 ? -4.250 -11.860 8.799 1.00 89.69 98 ALA A N 1
ATOM 775 C CA . ALA A 1 98 ? -3.847 -10.637 9.492 1.00 89.69 98 ALA A CA 1
ATOM 776 C C . ALA A 1 98 ? -4.998 -9.638 9.689 1.00 89.69 98 ALA A C 1
ATOM 778 O O . ALA A 1 98 ? -5.060 -8.958 10.718 1.00 89.69 98 ALA A O 1
ATOM 779 N N . ILE A 1 99 ? -5.900 -9.523 8.708 1.00 93.12 99 ILE A N 1
ATOM 780 C CA . ILE A 1 99 ? -6.860 -8.415 8.627 1.00 93.12 99 ILE A CA 1
ATOM 781 C C . ILE A 1 99 ? -7.782 -8.256 9.857 1.00 93.12 99 ILE A C 1
ATOM 783 O O . ILE A 1 99 ? -7.975 -7.111 10.281 1.00 93.12 99 ILE A O 1
ATOM 787 N N . PRO A 1 100 ? -8.295 -9.319 10.521 1.00 91.50 100 PRO A N 1
ATOM 788 C CA . PRO A 1 100 ? -9.160 -9.147 11.692 1.00 91.50 100 PRO A CA 1
ATOM 789 C C . PRO A 1 100 ? -8.376 -8.590 12.879 1.00 91.50 100 PRO A C 1
ATOM 791 O O . PRO A 1 100 ? -8.872 -7.754 13.634 1.00 91.50 100 PRO A O 1
ATOM 794 N N . HIS A 1 101 ? -7.123 -9.025 13.015 1.00 89.44 101 HIS A N 1
ATOM 795 C CA . HIS A 1 101 ? -6.263 -8.603 14.103 1.00 89.44 101 HIS A CA 1
ATOM 796 C C . HIS A 1 101 ? -5.790 -7.157 13.929 1.00 89.44 101 HIS A C 1
ATOM 798 O O . HIS A 1 101 ? -5.814 -6.383 14.884 1.00 89.44 101 HIS A O 1
ATOM 804 N N . ILE A 1 102 ? -5.441 -6.761 12.699 1.00 92.06 102 ILE A N 1
ATOM 805 C CA . ILE A 1 102 ? -5.146 -5.360 12.377 1.00 92.06 102 ILE A CA 1
ATOM 806 C C . ILE A 1 102 ? -6.353 -4.475 12.726 1.00 92.06 102 ILE A C 1
ATOM 808 O O . ILE A 1 102 ? -6.162 -3.431 13.342 1.00 92.06 102 ILE A O 1
ATOM 812 N N . ASN A 1 103 ? -7.586 -4.893 12.402 1.00 94.19 103 ASN A N 1
ATOM 813 C CA . ASN A 1 103 ? -8.796 -4.131 12.738 1.00 94.19 103 ASN A CA 1
ATOM 814 C C . ASN A 1 103 ? -8.976 -3.935 14.249 1.00 94.19 103 ASN A C 1
ATOM 816 O O . ASN A 1 103 ? -9.241 -2.821 14.696 1.00 94.19 103 ASN A O 1
ATOM 820 N N . GLU A 1 104 ? -8.840 -5.013 15.030 1.00 90.69 104 GLU A N 1
ATOM 821 C CA . GLU A 1 104 ? -8.978 -4.970 16.490 1.00 90.69 104 GLU A CA 1
ATOM 822 C C . GLU A 1 104 ? -8.006 -3.949 17.094 1.00 90.69 104 GLU A C 1
ATOM 824 O O . GLU A 1 104 ? -8.424 -3.041 17.815 1.00 90.69 104 GLU A O 1
ATOM 829 N N . VAL A 1 105 ? -6.721 -4.060 16.745 1.00 88.44 105 VAL A N 1
ATOM 830 C CA . VAL A 1 105 ? -5.680 -3.187 17.296 1.00 88.44 105 VAL A CA 1
ATOM 831 C C . VAL A 1 105 ? -5.831 -1.756 16.778 1.00 88.44 105 VAL A C 1
ATOM 833 O O . VAL A 1 105 ? -5.687 -0.808 17.540 1.00 88.44 105 VAL A O 1
ATOM 836 N N . ALA A 1 106 ? -6.189 -1.555 15.510 1.00 89.50 106 ALA A N 1
ATOM 837 C CA . ALA A 1 106 ? -6.431 -0.219 14.971 1.00 89.50 106 ALA A CA 1
ATOM 838 C C . ALA A 1 106 ? -7.520 0.528 15.743 1.00 89.50 106 ALA A C 1
ATOM 840 O O . ALA A 1 106 ? -7.314 1.674 16.144 1.00 89.50 106 ALA A O 1
ATOM 841 N N . LYS A 1 107 ? -8.638 -0.143 16.032 1.00 90.56 107 LYS A N 1
ATOM 842 C CA . LYS A 1 107 ? -9.731 0.435 16.820 1.00 90.56 107 LYS A CA 1
ATOM 843 C C . LYS A 1 107 ? -9.318 0.691 18.270 1.00 90.56 107 LYS A C 1
ATOM 845 O O . LYS A 1 107 ? -9.683 1.732 18.811 1.00 90.56 107 LYS A O 1
ATOM 850 N N . GLU A 1 108 ? -8.531 -0.205 18.874 1.00 88.31 108 GLU A N 1
ATOM 851 C CA . GLU A 1 108 ? -7.964 -0.030 20.223 1.00 88.31 108 GLU A CA 1
ATOM 852 C C . GLU A 1 108 ? -7.135 1.264 20.333 1.00 88.31 108 GLU A C 1
ATOM 854 O O . GLU A 1 108 ? -7.229 1.978 21.330 1.00 88.31 108 GLU A O 1
ATOM 859 N N . TYR A 1 109 ? -6.398 1.614 19.275 1.00 86.50 109 TYR A N 1
ATOM 860 C CA . TYR A 1 109 ? -5.568 2.821 19.199 1.00 86.50 109 TYR A CA 1
ATOM 861 C C . TYR A 1 109 ? -6.252 4.008 18.498 1.00 86.50 109 TYR A C 1
ATOM 863 O O . TYR A 1 109 ? -5.601 4.996 18.174 1.00 86.50 109 TYR A O 1
ATOM 871 N N . GLY A 1 110 ? -7.566 3.954 18.260 1.00 88.38 110 GLY A N 1
ATOM 872 C CA . GLY A 1 110 ? -8.316 5.074 17.680 1.00 88.38 110 GLY A CA 1
ATOM 873 C C . GLY A 1 110 ? -7.989 5.384 16.214 1.00 88.38 110 GLY A C 1
ATOM 874 O O . GLY A 1 110 ? -8.346 6.455 15.723 1.00 88.38 110 GLY A O 1
ATOM 875 N N . VAL A 1 111 ? -7.340 4.465 15.496 1.00 90.31 111 VAL A N 1
ATOM 876 C CA . VAL A 1 111 ? -7.161 4.560 14.044 1.00 90.31 111 VAL A CA 1
ATOM 877 C C . VAL A 1 111 ? -8.511 4.309 13.386 1.00 90.31 111 VAL A C 1
ATOM 879 O O . VAL A 1 111 ? -9.116 3.257 13.570 1.00 90.31 111 VAL A O 1
ATOM 882 N N . THR A 1 112 ? -8.994 5.281 12.618 1.00 91.25 112 THR A N 1
ATOM 883 C CA . THR A 1 112 ? -10.334 5.243 12.010 1.00 91.25 112 THR A CA 1
ATOM 884 C C . THR A 1 112 ? -10.331 4.857 10.535 1.00 91.25 112 THR A C 1
ATOM 886 O O . THR A 1 112 ? -11.385 4.528 10.002 1.00 91.25 112 THR A O 1
ATOM 889 N N . SER A 1 113 ? -9.169 4.887 9.876 1.00 94.06 113 SER A N 1
ATOM 890 C CA . SER A 1 113 ? -9.018 4.555 8.457 1.00 94.06 113 SER A CA 1
ATOM 891 C C . SER A 1 113 ? -7.662 3.897 8.194 1.00 94.06 113 SER A C 1
ATOM 893 O O . SER A 1 113 ? -6.621 4.479 8.497 1.00 94.06 113 SER A O 1
ATOM 895 N N . ILE A 1 114 ? -7.677 2.745 7.525 1.00 96.25 114 ILE A N 1
ATOM 896 C CA . ILE A 1 114 ? -6.509 2.078 6.940 1.00 96.25 114 ILE A CA 1
ATOM 897 C C . ILE A 1 114 ? -6.756 1.916 5.441 1.00 96.25 114 ILE A C 1
ATOM 899 O O . ILE A 1 114 ? -7.719 1.263 5.037 1.00 96.25 114 ILE A O 1
ATOM 903 N N . LYS A 1 115 ? -5.886 2.487 4.603 1.00 97.12 115 LYS A N 1
ATOM 904 C CA . LYS A 1 115 ? -5.976 2.302 3.148 1.00 97.12 115 LYS A CA 1
ATOM 905 C C . LYS 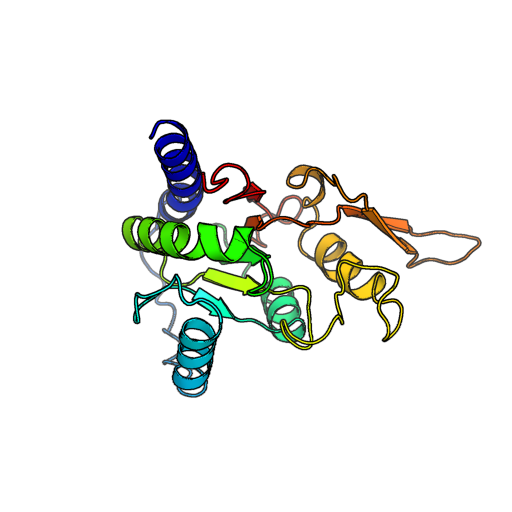A 1 115 ? -5.388 0.951 2.774 1.00 97.12 115 LYS A C 1
ATOM 907 O O . LYS A 1 115 ? -4.266 0.646 3.155 1.00 97.12 115 LYS A O 1
ATOM 912 N N . THR A 1 116 ? -6.126 0.147 2.028 1.00 95.19 116 THR A N 1
ATOM 913 C CA . THR A 1 116 ? -5.683 -1.171 1.563 1.00 95.19 116 THR A CA 1
ATOM 914 C C . THR A 1 116 ? -5.437 -1.127 0.065 1.00 95.19 116 THR A C 1
ATOM 916 O O . THR A 1 116 ? -6.284 -0.643 -0.689 1.00 95.19 116 THR A O 1
ATOM 919 N N . PHE A 1 117 ? -4.281 -1.618 -0.365 1.00 95.19 117 PHE A N 1
ATOM 920 C CA . PHE A 1 117 ? -3.900 -1.678 -1.768 1.00 95.19 117 PHE A CA 1
ATOM 921 C C . PHE A 1 117 ? -3.516 -3.109 -2.146 1.00 95.19 117 PHE A C 1
ATOM 923 O O . PHE A 1 117 ? -2.631 -3.706 -1.534 1.00 95.19 117 PHE A O 1
ATOM 930 N N . ASP A 1 118 ? -4.188 -3.639 -3.166 1.00 93.25 118 ASP A N 1
ATOM 931 C CA . ASP A 1 118 ? -3.891 -4.936 -3.770 1.00 93.25 118 ASP A CA 1
ATOM 932 C C . ASP A 1 118 ? -3.074 -4.707 -5.047 1.00 93.25 118 ASP A C 1
ATOM 934 O O . ASP A 1 118 ? -3.484 -3.951 -5.935 1.00 93.25 118 ASP A O 1
ATOM 938 N N . THR A 1 119 ? -1.919 -5.362 -5.163 1.00 92.06 119 THR A N 1
ATOM 939 C CA . THR A 1 119 ? -1.096 -5.293 -6.377 1.00 92.06 119 THR A CA 1
ATOM 940 C C . THR A 1 119 ? -1.764 -6.003 -7.559 1.00 92.06 119 THR A C 1
ATOM 942 O O . THR A 1 119 ? -1.422 -5.717 -8.712 1.00 92.06 119 THR A O 1
ATOM 945 N N . ARG A 1 120 ? -2.772 -6.858 -7.310 1.00 91.25 120 ARG A N 1
ATOM 946 C CA . ARG A 1 120 ? -3.660 -7.395 -8.347 1.00 91.25 120 ARG A CA 1
ATOM 947 C C . ARG A 1 120 ? -4.725 -6.383 -8.757 1.00 91.25 120 ARG A C 1
ATOM 949 O O . ARG A 1 120 ? -5.817 -6.316 -8.195 1.00 91.25 120 ARG A O 1
ATOM 956 N N . LEU A 1 121 ? -4.429 -5.614 -9.803 1.00 87.81 121 LEU A N 1
ATOM 957 C CA . LEU A 1 121 ? -5.234 -4.449 -10.201 1.00 87.81 121 LEU A CA 1
ATOM 958 C C . LEU A 1 121 ? -6.629 -4.785 -10.737 1.00 87.81 121 LEU A C 1
ATOM 960 O O . LEU A 1 121 ? -7.505 -3.924 -10.740 1.00 87.81 121 LEU A O 1
ATOM 964 N N . ALA A 1 122 ? -6.833 -6.009 -11.219 1.00 81.75 122 ALA A N 1
ATOM 965 C CA . ALA A 1 122 ? -8.122 -6.474 -11.729 1.00 81.75 122 ALA A CA 1
ATOM 966 C C . ALA A 1 122 ? -8.908 -7.299 -10.688 1.00 81.75 122 ALA A C 1
ATOM 968 O O . ALA A 1 122 ? -9.874 -7.980 -11.030 1.00 81.75 122 ALA A O 1
ATOM 969 N N . GLY A 1 123 ? -8.503 -7.220 -9.416 1.00 76.56 123 GLY A N 1
ATOM 970 C CA . GLY A 1 123 ? -9.064 -8.005 -8.324 1.00 76.56 123 GLY A CA 1
ATOM 971 C C . GLY A 1 123 ? -8.423 -9.393 -8.191 1.00 76.56 123 GLY A C 1
ATOM 972 O O . GLY A 1 123 ? -7.569 -9.777 -8.992 1.00 76.56 123 GLY A O 1
ATOM 973 N N . PRO A 1 124 ? -8.838 -10.173 -7.179 1.00 78.25 124 PRO A N 1
ATOM 974 C CA . PRO A 1 124 ? -8.170 -11.422 -6.797 1.00 78.25 124 PRO A CA 1
ATOM 975 C C . PRO A 1 124 ? -8.234 -12.516 -7.872 1.00 78.25 124 PRO A C 1
ATOM 977 O O . PRO A 1 124 ? -7.339 -13.361 -7.940 1.00 78.25 124 PRO A O 1
ATOM 980 N N . ASP A 1 125 ? -9.268 -12.481 -8.716 1.00 80.44 125 ASP A N 1
ATOM 981 C CA . ASP A 1 125 ? -9.601 -13.543 -9.671 1.00 80.44 125 ASP A CA 1
ATOM 982 C C . ASP A 1 125 ? -8.816 -13.432 -10.992 1.00 80.44 125 ASP A C 1
ATOM 984 O O . ASP A 1 125 ? -8.793 -14.369 -11.789 1.00 80.44 125 ASP A O 1
ATOM 988 N N . ILE A 1 126 ? -8.155 -12.294 -11.237 1.00 78.50 126 ILE A N 1
ATOM 989 C CA . ILE A 1 126 ? -7.367 -12.039 -12.446 1.00 78.50 126 ILE A CA 1
ATOM 990 C C . ILE A 1 126 ? -5.901 -11.870 -12.047 1.00 78.50 126 ILE A C 1
ATOM 992 O O . ILE A 1 126 ? -5.550 -11.005 -11.250 1.00 78.50 126 ILE A O 1
ATOM 996 N N . ALA A 1 127 ? -5.016 -12.664 -12.655 1.00 79.44 127 ALA A N 1
ATOM 997 C CA . ALA A 1 127 ? -3.570 -12.642 -12.407 1.00 79.44 127 ALA A CA 1
ATOM 998 C C . ALA A 1 127 ? -2.846 -11.429 -13.044 1.00 79.44 127 ALA A C 1
ATOM 1000 O O . ALA A 1 127 ? -1.752 -11.562 -13.592 1.00 79.44 127 ALA A O 1
ATOM 1001 N N . LEU A 1 128 ? -3.469 -10.248 -13.008 1.00 88.69 128 LEU A N 1
ATOM 1002 C CA . LEU A 1 128 ? -2.857 -8.972 -13.373 1.00 88.69 128 LEU A CA 1
ATOM 1003 C C . LEU A 1 128 ? -2.214 -8.370 -12.123 1.00 88.69 128 LEU A C 1
ATOM 1005 O O . LEU A 1 128 ? -2.833 -7.558 -11.443 1.00 88.69 128 LEU A O 1
ATOM 1009 N N . ASP A 1 129 ? -0.995 -8.801 -11.814 1.00 90.38 129 ASP A N 1
ATOM 1010 C CA . ASP A 1 129 ? -0.261 -8.417 -10.607 1.00 90.38 129 ASP A CA 1
ATOM 1011 C C . ASP A 1 129 ? 0.936 -7.526 -10.949 1.00 90.38 129 ASP A C 1
ATOM 1013 O O . ASP A 1 129 ? 1.871 -7.972 -11.612 1.00 90.38 129 ASP A O 1
ATOM 1017 N N . ILE A 1 130 ? 0.934 -6.270 -10.497 1.00 91.94 130 ILE A N 1
ATOM 1018 C CA . ILE A 1 130 ? 2.055 -5.360 -10.779 1.00 91.94 130 ILE A CA 1
ATOM 1019 C C . ILE A 1 130 ? 3.332 -5.719 -10.016 1.00 91.94 130 ILE A C 1
ATOM 1021 O O . ILE A 1 130 ? 4.403 -5.268 -10.411 1.00 91.94 130 ILE A O 1
ATOM 1025 N N . ALA A 1 131 ? 3.245 -6.541 -8.965 1.00 90.38 131 ALA A N 1
ATOM 1026 C CA . ALA A 1 131 ? 4.413 -7.074 -8.270 1.00 90.38 131 ALA A CA 1
ATOM 1027 C C . ALA A 1 131 ? 5.108 -8.198 -9.064 1.00 90.38 131 ALA A C 1
ATOM 1029 O O . ALA A 1 131 ? 6.158 -8.684 -8.643 1.00 90.38 131 ALA A O 1
ATOM 1030 N N . LYS A 1 132 ? 4.578 -8.591 -10.233 1.00 88.31 132 LYS A N 1
ATOM 1031 C CA . LYS A 1 132 ? 5.171 -9.582 -11.141 1.00 88.31 132 LYS A CA 1
ATOM 1032 C C . LYS A 1 132 ? 5.530 -8.954 -12.487 1.00 88.31 132 LYS A C 1
ATOM 1034 O O . LYS A 1 132 ? 4.819 -8.097 -13.009 1.00 88.31 132 LYS A O 1
ATOM 1039 N N . ASN A 1 133 ? 6.652 -9.379 -13.065 1.00 83.56 133 ASN A N 1
ATOM 1040 C CA . ASN A 1 133 ? 7.137 -8.877 -14.357 1.00 83.56 133 ASN A CA 1
ATOM 1041 C C . ASN A 1 133 ? 6.635 -9.703 -15.559 1.00 83.56 133 ASN A C 1
ATOM 1043 O O . ASN A 1 133 ? 6.838 -9.291 -16.703 1.00 83.56 133 ASN A O 1
ATOM 1047 N N . ASP A 1 134 ? 5.953 -10.821 -15.303 1.00 81.69 134 ASP A N 1
ATOM 1048 C CA . ASP A 1 134 ? 5.556 -11.848 -16.268 1.00 81.69 134 ASP A CA 1
ATOM 1049 C C . ASP A 1 134 ? 4.040 -12.124 -16.270 1.00 81.69 134 ASP A C 1
ATOM 1051 O O . ASP A 1 134 ? 3.586 -13.253 -16.455 1.00 81.69 134 ASP A O 1
ATOM 1055 N N . THR A 1 135 ? 3.214 -11.088 -16.090 1.00 82.62 135 THR A N 1
ATOM 1056 C CA . THR A 1 135 ? 1.756 -11.280 -16.127 1.00 82.62 135 THR A CA 1
ATOM 1057 C C . THR A 1 135 ? 1.270 -11.659 -17.537 1.00 82.62 135 THR A C 1
ATOM 1059 O O . THR A 1 135 ? 1.833 -11.177 -18.528 1.00 82.62 135 THR A O 1
ATOM 1062 N N . PRO A 1 136 ? 0.154 -12.409 -17.673 1.00 82.56 136 PRO A N 1
ATOM 1063 C CA . PRO A 1 136 ? -0.466 -12.700 -18.975 1.00 82.56 136 PRO A CA 1
ATOM 1064 C C . PRO A 1 136 ? -0.885 -11.457 -19.780 1.00 82.56 136 PRO A C 1
ATOM 1066 O O . PRO A 1 136 ? -1.216 -11.562 -20.958 1.00 82.56 136 PRO A O 1
ATOM 1069 N N . TYR A 1 137 ? -0.894 -10.285 -19.142 1.00 83.06 137 TYR A N 1
ATOM 1070 C CA . TYR A 1 137 ? -1.362 -9.017 -19.694 1.00 83.06 137 TYR A CA 1
ATOM 1071 C C . TYR A 1 137 ? -0.216 -8.044 -20.014 1.00 83.06 137 TYR A C 1
ATOM 1073 O O . TYR A 1 137 ? -0.462 -6.943 -20.503 1.00 83.06 137 TYR A O 1
ATOM 1081 N N . GLY A 1 138 ? 1.034 -8.451 -19.771 1.00 84.38 138 GLY A N 1
ATOM 1082 C CA . GLY A 1 138 ? 2.235 -7.681 -20.079 1.00 84.38 138 GLY A CA 1
ATOM 1083 C C . GLY A 1 138 ? 3.091 -7.349 -18.858 1.00 84.38 138 GLY A C 1
ATOM 1084 O O . GLY A 1 138 ? 2.840 -7.789 -17.735 1.00 84.38 138 GLY A O 1
ATOM 1085 N N . ASN A 1 139 ? 4.133 -6.556 -19.106 1.00 88.38 139 ASN A N 1
ATOM 1086 C CA . ASN A 1 139 ? 5.065 -6.105 -18.082 1.00 88.38 139 ASN A CA 1
ATOM 1087 C C . ASN A 1 139 ? 4.579 -4.779 -17.471 1.00 88.38 139 ASN A C 1
ATOM 1089 O O . ASN A 1 139 ? 4.457 -3.766 -18.164 1.00 88.38 139 ASN A O 1
ATOM 1093 N N . TYR A 1 140 ? 4.351 -4.790 -16.157 1.00 90.12 140 TYR A N 1
ATOM 1094 C CA . TYR A 1 140 ? 3.934 -3.623 -15.379 1.00 90.12 140 TYR A CA 1
ATOM 1095 C C . TYR A 1 140 ? 4.984 -3.168 -14.357 1.00 90.12 140 TYR A C 1
ATOM 1097 O O . TYR A 1 140 ? 4.666 -2.362 -13.482 1.00 90.12 140 TYR A O 1
ATOM 1105 N N . THR A 1 141 ? 6.242 -3.602 -14.507 1.00 92.25 141 THR A N 1
ATOM 1106 C CA . THR A 1 141 ? 7.384 -3.244 -13.649 1.00 92.25 141 THR A CA 1
ATOM 1107 C C . THR A 1 141 ? 7.455 -1.738 -13.409 1.00 92.25 141 THR A C 1
ATOM 1109 O O . THR A 1 141 ? 7.639 -1.306 -12.275 1.00 92.25 141 THR A O 1
ATOM 1112 N N . ARG A 1 142 ? 7.210 -0.919 -14.442 1.00 94.19 142 ARG A N 1
ATOM 1113 C CA . ARG A 1 142 ? 7.179 0.544 -14.301 1.00 94.19 142 ARG A CA 1
ATOM 1114 C C . ARG A 1 142 ? 6.195 1.022 -13.232 1.00 94.19 142 ARG A C 1
ATOM 1116 O O . ARG A 1 142 ? 6.551 1.889 -12.452 1.00 94.19 142 ARG A O 1
ATOM 1123 N N . ARG A 1 143 ? 4.973 0.475 -13.187 1.00 93.25 143 ARG A N 1
ATOM 1124 C CA . ARG A 1 143 ? 3.933 0.902 -12.231 1.00 93.25 143 ARG A CA 1
ATOM 1125 C C . ARG A 1 143 ? 4.329 0.577 -10.796 1.00 93.25 143 ARG A C 1
ATOM 1127 O O . ARG A 1 143 ? 4.138 1.396 -9.906 1.00 93.25 143 ARG A O 1
ATOM 1134 N N . TYR A 1 144 ? 4.897 -0.605 -10.582 1.00 94.62 144 TYR A N 1
ATOM 1135 C CA . TYR A 1 144 ? 5.382 -1.002 -9.264 1.00 94.62 144 TYR A CA 1
ATOM 1136 C C . TYR A 1 144 ? 6.564 -0.134 -8.816 1.00 94.62 144 TYR A C 1
ATOM 1138 O O . TYR A 1 144 ? 6.558 0.404 -7.709 1.00 94.62 144 TYR A O 1
ATOM 1146 N N . VAL A 1 145 ? 7.538 0.080 -9.708 1.00 96.12 145 VAL A N 1
ATOM 1147 C CA . VAL A 1 145 ? 8.692 0.941 -9.426 1.00 96.12 145 VAL A CA 1
ATOM 1148 C C . VAL A 1 145 ? 8.265 2.395 -9.214 1.00 96.12 145 VAL A C 1
ATOM 1150 O O . VAL A 1 145 ? 8.790 3.030 -8.310 1.00 96.12 145 VAL A O 1
ATOM 1153 N N . ASP A 1 146 ? 7.296 2.923 -9.970 1.00 95.50 146 ASP A N 1
ATOM 1154 C CA . ASP A 1 146 ? 6.772 4.287 -9.798 1.00 95.50 146 ASP A CA 1
ATOM 1155 C C . ASP A 1 146 ? 6.227 4.511 -8.372 1.00 95.50 146 ASP A C 1
ATOM 1157 O O . ASP A 1 146 ? 6.537 5.539 -7.769 1.00 95.50 146 ASP A O 1
ATOM 1161 N N . LEU A 1 147 ? 5.481 3.552 -7.800 1.00 94.19 147 LEU A N 1
ATOM 1162 C CA . LEU A 1 147 ? 4.981 3.648 -6.418 1.00 94.19 147 LEU A CA 1
ATOM 1163 C C . LEU A 1 147 ? 6.124 3.710 -5.396 1.00 94.19 147 LEU A C 1
ATOM 1165 O O . LEU A 1 147 ? 6.151 4.601 -4.543 1.00 94.19 147 LEU A O 1
ATOM 1169 N N . GLY A 1 148 ? 7.072 2.775 -5.496 1.00 94.19 148 GLY A N 1
ATOM 1170 C CA . GLY A 1 148 ? 8.199 2.681 -4.572 1.00 94.19 148 GLY A CA 1
ATOM 1171 C C . GLY A 1 148 ? 9.135 3.881 -4.679 1.00 94.19 148 GLY A C 1
ATOM 1172 O O . GLY A 1 148 ? 9.337 4.618 -3.722 1.00 94.19 148 GLY A O 1
ATOM 1173 N N . TYR A 1 149 ? 9.654 4.126 -5.877 1.00 94.69 149 TYR A N 1
ATOM 1174 C CA . TYR A 1 149 ? 10.672 5.141 -6.119 1.00 94.69 149 TYR A CA 1
ATOM 1175 C C . TYR A 1 149 ? 10.167 6.572 -5.897 1.00 94.69 149 TYR A C 1
ATOM 1177 O O . TYR A 1 149 ? 10.876 7.390 -5.313 1.00 94.69 149 TYR A O 1
ATOM 1185 N N . ARG A 1 150 ? 8.952 6.910 -6.352 1.00 94.25 150 ARG A N 1
ATOM 1186 C CA . ARG A 1 150 ? 8.480 8.305 -6.286 1.00 94.25 150 ARG A CA 1
ATOM 1187 C C . ARG A 1 150 ? 7.929 8.681 -4.922 1.00 94.25 150 ARG A C 1
ATOM 1189 O O . ARG A 1 150 ? 8.090 9.826 -4.501 1.00 94.25 150 ARG A O 1
ATOM 1196 N N . TYR A 1 151 ? 7.243 7.748 -4.266 1.00 95.50 151 TYR A N 1
ATOM 1197 C CA . TYR A 1 151 ? 6.433 8.056 -3.090 1.00 95.50 151 TYR A CA 1
ATOM 1198 C C . TYR A 1 151 ? 6.902 7.349 -1.828 1.00 95.50 151 TYR A C 1
ATOM 1200 O O . TYR A 1 151 ? 6.837 7.942 -0.756 1.00 95.50 151 TYR A O 1
ATOM 1208 N N . LEU A 1 152 ? 7.395 6.118 -1.938 1.00 95.75 152 LEU A N 1
ATOM 1209 C CA . LEU A 1 152 ? 7.822 5.293 -0.810 1.00 95.75 152 LEU A CA 1
ATOM 1210 C C . LEU A 1 152 ? 9.347 5.130 -0.829 1.00 95.75 152 LEU A C 1
ATOM 1212 O O . LEU A 1 152 ? 9.860 4.019 -0.825 1.00 95.75 152 LEU A O 1
ATOM 1216 N N . LYS A 1 153 ? 10.079 6.249 -0.894 1.00 94.62 153 LYS A N 1
ATOM 1217 C CA . LYS A 1 153 ? 11.516 6.285 -1.234 1.00 94.62 153 LYS A CA 1
ATOM 1218 C C . LYS A 1 153 ? 12.405 5.362 -0.395 1.00 94.62 153 LYS A C 1
ATOM 1220 O O . LYS A 1 153 ? 13.407 4.867 -0.895 1.00 94.62 153 LYS A O 1
ATOM 1225 N N . ASN A 1 154 ? 12.030 5.130 0.860 1.00 95.50 154 ASN A N 1
ATOM 1226 C CA . ASN A 1 154 ? 12.742 4.265 1.794 1.00 95.50 154 ASN A CA 1
ATOM 1227 C C . ASN A 1 154 ? 12.132 2.856 1.917 1.00 95.50 154 ASN A C 1
ATOM 1229 O O . ASN A 1 154 ? 12.447 2.137 2.855 1.00 95.50 154 ASN A O 1
ATOM 1233 N N . ILE A 1 155 ? 11.262 2.422 0.996 1.00 95.00 155 ILE A N 1
ATOM 1234 C CA . ILE A 1 155 ? 10.593 1.108 1.059 1.00 95.00 155 ILE A CA 1
ATOM 1235 C C . ILE A 1 155 ? 11.574 -0.062 1.120 1.00 95.00 155 ILE A C 1
ATOM 1237 O O . ILE A 1 155 ? 11.305 -1.044 1.808 1.00 95.00 155 ILE A O 1
ATOM 1241 N N . ASN A 1 156 ? 12.731 0.050 0.467 1.00 95.06 156 ASN A N 1
ATOM 1242 C CA . ASN A 1 156 ? 13.750 -1.000 0.479 1.00 95.06 156 ASN A CA 1
ATOM 1243 C C . ASN A 1 156 ? 14.391 -1.187 1.866 1.00 95.06 156 ASN A C 1
ATOM 1245 O O . ASN A 1 156 ? 14.893 -2.268 2.148 1.00 95.06 156 ASN A O 1
ATOM 1249 N N . ASP A 1 157 ? 14.327 -0.179 2.743 1.00 94.38 157 ASP A N 1
ATOM 1250 C CA . ASP A 1 157 ? 14.796 -0.282 4.133 1.00 94.38 157 ASP A CA 1
ATOM 1251 C C . ASP A 1 157 ? 13.783 -1.015 5.029 1.00 94.38 157 ASP A C 1
ATOM 1253 O O . ASP A 1 157 ? 14.117 -1.477 6.118 1.00 94.38 157 ASP A O 1
ATOM 1257 N N . HIS A 1 158 ? 12.532 -1.110 4.569 1.00 91.50 158 HIS A N 1
ATOM 1258 C CA . HIS A 1 158 ? 11.394 -1.666 5.308 1.00 91.50 158 HIS A CA 1
ATOM 1259 C C . HIS A 1 158 ? 10.914 -3.010 4.768 1.00 91.50 158 HIS A C 1
ATOM 1261 O O . HIS A 1 158 ? 9.984 -3.591 5.322 1.00 91.50 158 HIS A O 1
ATOM 1267 N N . THR A 1 159 ? 11.508 -3.486 3.676 1.00 89.88 159 THR A N 1
ATOM 1268 C CA . THR A 1 159 ? 11.066 -4.693 2.979 1.00 89.88 159 THR A CA 1
ATOM 1269 C C . THR A 1 159 ? 12.262 -5.581 2.693 1.00 89.88 159 THR A C 1
ATOM 1271 O O . THR A 1 159 ? 13.279 -5.130 2.164 1.00 89.88 159 THR A O 1
ATOM 1274 N N . ALA A 1 160 ? 12.152 -6.860 3.040 1.00 80.19 160 ALA A N 1
ATOM 1275 C CA . ALA A 1 160 ? 13.275 -7.788 2.959 1.00 80.19 160 ALA A CA 1
ATOM 1276 C C . ALA A 1 160 ? 13.671 -8.143 1.512 1.00 80.19 160 ALA A C 1
ATOM 1278 O O . ALA A 1 160 ? 14.773 -8.638 1.286 1.00 80.19 160 ALA A O 1
ATOM 1279 N N . GLY A 1 161 ? 12.782 -7.916 0.534 1.00 80.44 161 GLY A N 1
ATOM 1280 C CA . GLY A 1 161 ? 13.046 -8.221 -0.876 1.00 80.44 161 GLY A CA 1
ATOM 1281 C C . GLY A 1 161 ? 13.265 -9.714 -1.132 1.00 80.44 161 GLY A C 1
ATOM 1282 O O . GLY A 1 161 ? 14.044 -10.084 -2.006 1.00 80.44 161 GLY A O 1
ATOM 1283 N N . VAL A 1 162 ? 12.602 -10.586 -0.360 1.00 81.12 162 VAL A N 1
ATOM 1284 C CA . VAL A 1 162 ? 12.773 -12.052 -0.440 1.00 81.12 162 VAL A CA 1
ATOM 1285 C C . VAL A 1 162 ? 12.428 -12.589 -1.831 1.00 81.12 162 VAL A C 1
ATOM 1287 O O . VAL A 1 162 ? 13.058 -13.535 -2.298 1.00 81.12 162 VAL A O 1
ATOM 1290 N N . LEU A 1 163 ? 11.476 -11.956 -2.521 1.00 81.44 163 LEU A N 1
ATOM 1291 C CA . LEU A 1 163 ? 11.122 -12.274 -3.907 1.00 81.44 163 LEU A CA 1
ATOM 1292 C C . LEU A 1 163 ? 11.974 -11.543 -4.959 1.00 81.44 163 LEU A C 1
ATOM 1294 O O . LEU A 1 163 ? 11.694 -11.619 -6.155 1.00 81.44 163 LEU A O 1
ATOM 1298 N N . GLY A 1 164 ? 13.024 -10.848 -4.531 1.00 91.38 164 GLY A N 1
ATOM 1299 C CA . GLY A 1 164 ? 13.875 -10.025 -5.376 1.00 91.38 164 GLY A CA 1
ATOM 1300 C C . GLY A 1 164 ? 13.391 -8.582 -5.472 1.00 91.38 164 GLY A C 1
ATOM 1301 O O . GLY A 1 164 ? 12.745 -8.041 -4.570 1.00 91.38 164 GLY A O 1
ATOM 1302 N N . SER A 1 165 ? 13.747 -7.935 -6.576 1.00 94.62 165 SER A N 1
ATOM 1303 C CA . SER A 1 165 ? 13.462 -6.529 -6.827 1.00 94.62 165 SER A CA 1
ATOM 1304 C C . SER A 1 165 ? 13.090 -6.285 -8.284 1.00 94.62 165 SER A C 1
AT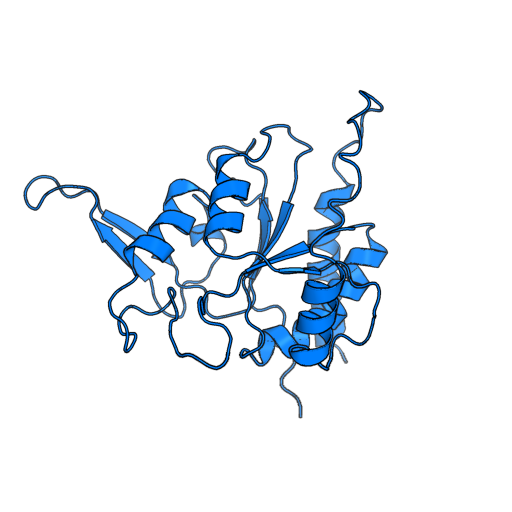OM 1306 O O . SER A 1 165 ? 13.470 -7.025 -9.193 1.00 94.62 165 SER A O 1
ATOM 1308 N N . HIS A 1 166 ? 12.330 -5.217 -8.494 1.00 94.88 166 HIS A N 1
ATOM 1309 C CA . HIS A 1 166 ? 11.992 -4.693 -9.807 1.00 94.88 166 HIS A CA 1
ATOM 1310 C C . HIS A 1 166 ? 12.858 -3.484 -10.107 1.00 94.88 166 HIS A C 1
ATOM 1312 O O . HIS A 1 166 ? 12.921 -2.557 -9.301 1.00 94.88 166 HIS A O 1
ATOM 1318 N N . THR A 1 167 ? 13.472 -3.470 -11.288 1.00 95.81 167 THR A N 1
ATOM 1319 C CA . THR A 1 167 ? 14.242 -2.326 -11.780 1.00 95.81 167 THR A CA 1
ATOM 1320 C C . THR A 1 167 ? 13.588 -1.750 -13.026 1.00 95.81 167 THR A C 1
ATOM 1322 O O . THR A 1 167 ? 13.265 -2.481 -13.963 1.00 95.81 167 THR A O 1
ATOM 1325 N N . TYR A 1 168 ? 13.424 -0.429 -13.060 1.00 96.06 168 TYR A N 1
ATOM 1326 C CA . TYR A 1 168 ? 13.000 0.304 -14.250 1.00 96.06 168 TYR A CA 1
ATOM 1327 C C . TYR A 1 168 ? 14.003 1.417 -14.566 1.00 96.06 168 TYR A C 1
ATOM 1329 O O . TYR A 1 168 ? 14.426 2.140 -13.667 1.00 96.06 168 TYR A O 1
ATOM 1337 N N . ASN A 1 169 ? 14.380 1.549 -15.840 1.00 95.94 169 ASN A N 1
ATOM 1338 C CA . ASN A 1 169 ? 15.287 2.592 -16.318 1.00 95.94 169 ASN A CA 1
ATOM 1339 C C . ASN A 1 169 ? 14.475 3.783 -16.859 1.00 95.94 169 ASN A C 1
ATOM 1341 O O . ASN A 1 169 ? 13.731 3.628 -17.829 1.00 95.94 169 ASN A O 1
ATOM 1345 N N . TYR A 1 170 ? 14.605 4.956 -16.235 1.00 94.88 170 TYR A N 1
ATOM 1346 C CA . TYR A 1 170 ? 13.991 6.213 -16.699 1.00 94.88 170 TYR A CA 1
ATOM 1347 C C . TYR A 1 170 ? 14.883 7.013 -17.655 1.00 94.88 170 TYR A C 1
ATOM 1349 O O . TYR A 1 170 ? 14.420 7.974 -18.270 1.00 94.88 170 TYR A O 1
ATOM 1357 N N . GLY A 1 171 ? 16.146 6.618 -17.771 1.00 94.31 171 GLY A N 1
ATOM 1358 C CA . GLY A 1 171 ? 17.156 7.232 -18.609 1.00 94.31 171 GLY A CA 1
ATOM 1359 C C . GLY A 1 171 ? 17.246 6.573 -19.980 1.00 94.31 171 GLY A C 1
ATOM 1360 O O . GLY A 1 171 ? 16.316 5.935 -20.478 1.00 94.31 171 GLY A O 1
ATOM 1361 N N . THR A 1 172 ? 18.396 6.747 -20.618 1.00 94.62 172 THR A N 1
ATOM 1362 C CA . THR A 1 172 ? 18.678 6.175 -21.937 1.00 94.62 172 THR A CA 1
ATOM 1363 C C . THR A 1 172 ? 19.669 5.022 -21.823 1.00 94.62 172 THR A C 1
ATOM 1365 O O . THR A 1 172 ? 20.228 4.759 -20.760 1.00 94.62 172 THR A O 1
ATOM 1368 N N . ALA A 1 173 ? 19.929 4.329 -22.933 1.00 90.69 173 ALA A N 1
ATOM 1369 C CA . ALA A 1 173 ? 20.967 3.301 -22.969 1.00 90.69 173 ALA A CA 1
ATOM 1370 C C . ALA A 1 173 ? 22.369 3.858 -22.640 1.00 90.69 173 ALA A C 1
ATOM 1372 O O . ALA A 1 173 ? 23.185 3.145 -22.063 1.00 90.69 173 ALA A O 1
ATOM 1373 N N . SER A 1 174 ? 22.639 5.120 -22.991 1.00 94.69 174 SER A N 1
ATOM 1374 C CA . SER A 1 174 ? 23.938 5.775 -22.782 1.00 94.69 174 SER A CA 1
ATOM 1375 C C . SER A 1 174 ? 24.048 6.477 -21.426 1.00 94.69 174 SER A C 1
ATOM 1377 O O . SER A 1 174 ? 25.149 6.656 -20.917 1.00 94.69 174 SER A O 1
ATOM 1379 N N . GLU A 1 175 ? 22.913 6.858 -20.842 1.00 95.31 175 GLU A N 1
ATOM 1380 C CA . GLU A 1 175 ? 22.804 7.529 -19.543 1.00 95.31 175 GLU A CA 1
ATOM 1381 C C . GLU A 1 175 ? 21.694 6.840 -18.737 1.00 95.31 175 GLU A C 1
ATOM 1383 O O . GLU A 1 175 ? 20.552 7.315 -18.725 1.00 95.31 175 GLU A O 1
ATOM 1388 N N . PRO A 1 176 ? 21.976 5.662 -18.152 1.00 95.31 176 PRO A N 1
ATOM 1389 C CA . PRO A 1 176 ? 20.962 4.889 -17.453 1.00 95.31 176 PRO A CA 1
ATOM 1390 C C . PRO A 1 176 ? 20.559 5.562 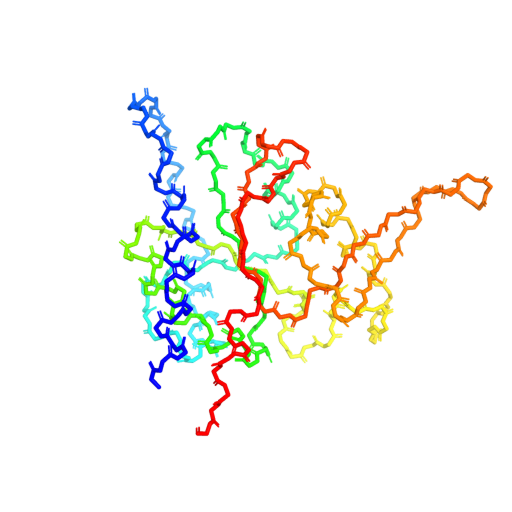-16.137 1.00 95.31 176 PRO A C 1
ATOM 1392 O O . PRO A 1 176 ? 21.414 5.953 -15.345 1.00 95.31 176 PRO A O 1
ATOM 1395 N N . ASP A 1 177 ? 19.254 5.606 -15.875 1.00 96.19 177 ASP A N 1
ATOM 1396 C CA . ASP A 1 177 ? 18.671 6.038 -14.600 1.00 96.19 177 ASP A CA 1
ATOM 1397 C C . ASP A 1 177 ? 17.830 4.890 -14.031 1.00 96.19 177 ASP A C 1
ATOM 1399 O O . ASP A 1 177 ? 16.609 4.825 -14.192 1.00 96.19 177 ASP A O 1
ATOM 1403 N N . ASN A 1 178 ? 18.526 3.900 -13.468 1.00 96.88 178 ASN A N 1
ATOM 1404 C CA . ASN A 1 178 ? 17.916 2.682 -12.949 1.00 96.88 178 ASN A CA 1
ATOM 1405 C C . ASN A 1 178 ? 17.385 2.910 -11.538 1.00 96.88 178 ASN A C 1
ATOM 1407 O O . ASN A 1 178 ? 18.152 3.190 -10.619 1.00 96.88 178 ASN A O 1
ATOM 1411 N N . GLN A 1 179 ? 16.087 2.687 -11.363 1.00 97.06 179 GLN A N 1
ATOM 1412 C CA . GLN A 1 179 ? 15.430 2.731 -10.065 1.00 97.06 179 GLN A CA 1
ATOM 1413 C C . GLN A 1 179 ? 14.958 1.340 -9.684 1.00 97.06 179 GLN A C 1
ATOM 1415 O O . GLN A 1 179 ? 14.297 0.670 -10.480 1.00 97.06 179 GLN A O 1
ATOM 1420 N N . THR A 1 180 ? 15.313 0.916 -8.473 1.00 96.50 180 THR A N 1
ATOM 1421 C CA . THR A 1 180 ? 15.107 -0.450 -7.989 1.00 96.50 180 THR A CA 1
ATOM 1422 C C . THR A 1 180 ? 14.259 -0.450 -6.728 1.00 96.50 180 THR A C 1
ATOM 1424 O O . THR A 1 180 ? 14.567 0.251 -5.765 1.00 96.50 180 THR A O 1
ATOM 1427 N N . VAL A 1 181 ? 13.208 -1.265 -6.728 1.00 96.38 181 VAL A N 1
ATOM 1428 C CA . VAL A 1 181 ? 12.265 -1.403 -5.614 1.00 96.38 181 VAL A CA 1
ATOM 1429 C C . VAL A 1 181 ? 12.120 -2.879 -5.263 1.00 96.38 181 VAL A C 1
ATOM 1431 O O . VAL A 1 181 ? 11.855 -3.702 -6.142 1.00 96.38 181 VAL A O 1
ATOM 1434 N N . ASN A 1 182 ? 12.286 -3.216 -3.988 1.00 94.88 182 ASN A N 1
ATOM 1435 C CA . ASN A 1 182 ? 12.089 -4.564 -3.465 1.00 94.88 182 ASN A CA 1
ATOM 1436 C C . ASN A 1 182 ? 10.643 -5.022 -3.690 1.00 94.88 182 ASN A C 1
ATOM 1438 O O . ASN A 1 182 ? 9.690 -4.250 -3.541 1.00 94.88 182 ASN A O 1
ATOM 1442 N N . VAL A 1 183 ? 10.474 -6.288 -4.066 1.00 90.81 183 VAL A N 1
ATOM 1443 C CA . VAL A 1 183 ? 9.149 -6.891 -4.227 1.00 90.81 183 VAL A CA 1
ATOM 1444 C C . VAL A 1 183 ? 8.601 -7.274 -2.857 1.00 90.81 183 VAL A C 1
ATOM 1446 O O . VAL A 1 183 ? 9.213 -8.064 -2.140 1.00 90.81 183 VAL A O 1
ATOM 1449 N N . VAL A 1 184 ? 7.439 -6.716 -2.521 1.00 86.62 184 VAL A N 1
ATOM 1450 C CA . VAL A 1 184 ? 6.658 -7.047 -1.330 1.00 86.62 184 VAL A CA 1
ATOM 1451 C C . VAL A 1 184 ? 5.672 -8.146 -1.701 1.00 86.62 184 VAL A C 1
ATOM 1453 O O . VAL A 1 184 ? 4.774 -7.918 -2.508 1.00 86.62 184 VAL A O 1
ATOM 1456 N N . ASP A 1 185 ? 5.841 -9.331 -1.121 1.00 76.56 185 ASP A N 1
ATOM 1457 C CA . ASP A 1 185 ? 4.978 -10.498 -1.384 1.00 76.56 185 ASP A CA 1
ATOM 1458 C C . ASP A 1 185 ? 4.138 -10.917 -0.174 1.00 76.56 185 ASP A C 1
ATOM 1460 O O . ASP A 1 185 ? 3.208 -11.712 -0.282 1.00 76.56 185 ASP A O 1
ATOM 1464 N N . ALA A 1 186 ? 4.433 -10.342 0.988 1.00 84.69 186 ALA A N 1
ATOM 1465 C CA . ALA A 1 186 ? 3.668 -10.543 2.204 1.00 84.69 186 ALA A CA 1
ATOM 1466 C C . ALA A 1 186 ? 2.859 -9.280 2.544 1.00 84.69 186 ALA A C 1
ATOM 1468 O O . ALA A 1 186 ? 3.194 -8.191 2.072 1.00 84.69 186 ALA A O 1
ATOM 1469 N N . PRO A 1 187 ? 1.825 -9.379 3.399 1.00 90.31 187 PRO A N 1
ATOM 1470 C CA . PRO A 1 187 ? 1.090 -8.208 3.844 1.00 90.31 187 PRO A CA 1
ATOM 1471 C C . PRO A 1 187 ? 2.048 -7.228 4.516 1.00 90.31 187 PRO A C 1
ATOM 1473 O O . PRO A 1 187 ? 2.761 -7.601 5.453 1.00 90.31 187 PRO A O 1
ATOM 1476 N N . PHE A 1 188 ? 2.054 -5.989 4.042 1.00 93.19 188 PHE A N 1
ATOM 1477 C CA . PHE A 1 188 ? 2.956 -4.942 4.501 1.00 93.19 188 PHE A CA 1
ATOM 1478 C C . PHE A 1 188 ? 2.140 -3.759 5.005 1.00 93.19 188 PHE A C 1
ATOM 1480 O O . PHE A 1 188 ? 1.554 -3.003 4.228 1.00 93.19 188 PHE A O 1
ATOM 1487 N N . LEU A 1 189 ? 2.062 -3.641 6.330 1.00 94.94 189 LEU A N 1
ATOM 1488 C CA . LEU A 1 189 ? 1.381 -2.552 7.020 1.00 94.94 189 LEU A CA 1
ATOM 1489 C C . LEU A 1 189 ? 2.402 -1.471 7.356 1.00 94.94 189 LEU A C 1
ATOM 1491 O O . LEU A 1 189 ? 3.407 -1.759 7.997 1.00 94.94 189 LEU A O 1
ATOM 1495 N N . PHE A 1 190 ? 2.144 -0.226 6.982 1.00 95.19 190 PHE A N 1
ATOM 1496 C CA . PHE A 1 190 ? 3.069 0.867 7.247 1.00 95.19 190 PHE A CA 1
ATOM 1497 C C . PHE A 1 190 ? 2.365 2.193 7.505 1.00 95.19 190 PHE A C 1
ATOM 1499 O O . PHE A 1 190 ? 1.215 2.407 7.118 1.00 95.19 190 PHE A O 1
ATOM 1506 N N . ILE A 1 191 ? 3.083 3.090 8.178 1.00 95.50 191 ILE A N 1
ATOM 1507 C CA . ILE A 1 191 ? 2.685 4.480 8.366 1.00 95.50 191 ILE A CA 1
ATOM 1508 C C . ILE A 1 191 ? 3.459 5.333 7.372 1.00 95.50 191 ILE A C 1
ATOM 1510 O O . ILE A 1 191 ? 4.691 5.350 7.370 1.00 95.50 191 ILE A O 1
ATOM 1514 N N . TYR A 1 192 ? 2.711 6.049 6.546 1.00 96.50 192 TYR A N 1
ATOM 1515 C CA . TYR A 1 192 ? 3.208 6.987 5.559 1.00 96.50 192 TYR A CA 1
ATOM 1516 C C . TYR A 1 192 ? 3.028 8.426 6.045 1.00 96.50 192 TYR A C 1
ATOM 1518 O O . TYR A 1 192 ? 1.923 8.824 6.417 1.00 96.50 192 TYR A O 1
ATOM 1526 N N . ASN A 1 193 ? 4.096 9.216 5.980 1.00 96.12 193 ASN A N 1
ATOM 1527 C CA . ASN A 1 193 ? 4.075 10.657 6.191 1.00 96.12 193 ASN A CA 1
ATOM 1528 C C . ASN A 1 193 ? 4.894 11.346 5.094 1.00 96.12 193 ASN A C 1
ATOM 1530 O O . ASN A 1 193 ? 6.116 11.216 5.036 1.00 96.12 193 ASN A O 1
ATOM 1534 N N . LYS A 1 194 ? 4.235 12.127 4.236 1.00 95.19 194 LYS A N 1
ATOM 1535 C CA . LYS A 1 194 ? 4.909 12.833 3.136 1.00 95.19 194 LYS A CA 1
ATOM 1536 C C . LYS A 1 194 ? 5.856 13.937 3.616 1.00 95.19 194 LYS A C 1
ATOM 1538 O O . LYS A 1 194 ? 6.821 14.258 2.926 1.00 95.19 194 LYS A O 1
ATOM 1543 N N . GLY A 1 195 ? 5.574 14.531 4.776 1.00 94.06 195 GLY A N 1
ATOM 1544 C CA . GLY A 1 195 ? 6.429 15.537 5.406 1.00 94.06 195 GLY A CA 1
ATOM 1545 C C . GLY A 1 195 ? 7.824 15.006 5.735 1.00 94.06 195 GLY A C 1
ATOM 1546 O O . GLY A 1 195 ? 8.783 15.776 5.745 1.00 94.06 195 GLY A O 1
ATOM 1547 N N . ASN A 1 196 ? 7.968 13.689 5.907 1.00 92.94 196 ASN A N 1
ATOM 1548 C CA . ASN A 1 196 ? 9.261 13.030 6.045 1.00 92.94 196 ASN A CA 1
ATOM 1549 C C . ASN A 1 196 ? 9.870 12.718 4.664 1.00 92.94 196 ASN A C 1
ATOM 1551 O O . ASN A 1 196 ? 9.967 11.570 4.245 1.00 92.94 196 ASN A O 1
ATOM 1555 N N . ALA A 1 197 ? 10.221 13.774 3.926 1.00 87.06 197 ALA A N 1
ATOM 1556 C CA . ALA A 1 197 ? 10.466 13.757 2.480 1.00 87.06 197 ALA A CA 1
ATOM 1557 C C . ALA A 1 197 ? 11.422 12.663 1.956 1.00 87.06 197 ALA A C 1
ATOM 1559 O O . ALA A 1 197 ? 11.209 12.167 0.842 1.00 87.06 197 ALA A O 1
ATOM 1560 N N . ASP A 1 198 ? 12.462 12.313 2.715 1.00 88.75 198 ASP A N 1
ATOM 1561 C CA . ASP A 1 198 ? 13.465 11.307 2.330 1.00 88.75 198 ASP A CA 1
ATOM 1562 C C . ASP A 1 198 ? 13.164 9.919 2.908 1.00 88.75 198 ASP A C 1
ATOM 1564 O O . ASP A 1 198 ? 13.545 8.909 2.319 1.00 88.75 198 ASP A O 1
ATOM 1568 N N . ALA A 1 199 ? 12.419 9.865 4.014 1.00 94.81 199 ALA A N 1
ATOM 1569 C CA . ALA A 1 199 ? 12.033 8.638 4.699 1.00 94.81 199 ALA A CA 1
ATOM 1570 C C . ALA A 1 199 ? 10.519 8.613 4.998 1.00 94.81 199 ALA A C 1
ATOM 1572 O O . ALA A 1 199 ? 10.113 8.614 6.165 1.00 94.81 199 ALA A O 1
ATOM 1573 N N . PRO A 1 200 ? 9.659 8.609 3.961 1.00 95.69 200 PRO A N 1
ATOM 1574 C CA . PRO A 1 200 ? 8.219 8.777 4.138 1.00 95.69 200 PRO A CA 1
ATOM 1575 C C . PRO A 1 200 ? 7.541 7.599 4.843 1.00 95.69 200 PRO A C 1
ATOM 1577 O O . PRO A 1 200 ? 6.483 7.783 5.442 1.00 95.69 200 PRO A O 1
ATOM 1580 N N . ILE A 1 201 ? 8.126 6.398 4.805 1.00 96.06 201 ILE A N 1
ATOM 1581 C CA . ILE A 1 201 ? 7.701 5.290 5.664 1.00 96.06 201 ILE A CA 1
ATOM 1582 C C . ILE A 1 201 ? 8.366 5.462 7.030 1.00 96.06 201 ILE A C 1
ATOM 1584 O O . ILE A 1 201 ? 9.581 5.289 7.155 1.00 96.06 201 ILE A O 1
ATOM 1588 N N . ILE A 1 202 ? 7.573 5.797 8.049 1.00 93.31 202 ILE A N 1
ATOM 1589 C CA . ILE A 1 202 ? 8.082 6.109 9.397 1.00 93.31 202 ILE A CA 1
ATOM 1590 C C . ILE A 1 202 ? 8.004 4.925 10.366 1.00 93.31 202 ILE A C 1
ATOM 1592 O O . ILE A 1 202 ? 8.710 4.897 11.370 1.00 93.31 202 ILE A O 1
ATOM 1596 N N . ALA A 1 203 ? 7.155 3.946 10.064 1.00 89.75 203 ALA A N 1
ATOM 1597 C CA . ALA A 1 203 ? 7.064 2.672 10.764 1.00 89.75 203 ALA A CA 1
ATOM 1598 C C . ALA A 1 203 ? 6.424 1.641 9.835 1.00 89.75 203 ALA A C 1
ATOM 1600 O O . ALA A 1 203 ? 5.570 1.995 9.018 1.00 89.75 203 ALA A O 1
ATOM 1601 N N . SER A 1 204 ? 6.811 0.377 9.966 1.00 91.19 204 SER A N 1
ATOM 1602 C CA . SER A 1 204 ? 6.304 -0.688 9.110 1.00 91.19 204 SER A CA 1
ATOM 1603 C C . SER A 1 204 ? 6.326 -2.054 9.795 1.00 91.19 204 SER A C 1
ATOM 1605 O O . SER A 1 204 ? 6.994 -2.256 10.811 1.00 91.19 204 SER A O 1
ATOM 1607 N N . LEU A 1 205 ? 5.547 -2.979 9.245 1.00 87.50 205 LEU A N 1
ATOM 1608 C CA . LEU A 1 205 ? 5.510 -4.385 9.605 1.00 87.50 205 LEU A CA 1
ATOM 1609 C C . LEU A 1 205 ? 5.224 -5.205 8.341 1.00 87.50 205 LEU A C 1
ATOM 1611 O O . LEU A 1 205 ? 4.115 -5.168 7.806 1.00 87.50 205 LEU A O 1
ATOM 1615 N N . GLU A 1 206 ? 6.223 -5.952 7.876 1.00 83.31 206 GLU A N 1
ATOM 1616 C CA . GLU A 1 206 ? 6.092 -6.929 6.790 1.00 83.31 206 GLU A CA 1
ATOM 1617 C C . GLU A 1 206 ? 5.762 -8.317 7.357 1.00 83.31 206 GLU A C 1
ATOM 1619 O O . GLU A 1 206 ? 6.272 -8.712 8.407 1.00 83.31 206 GLU A O 1
ATOM 1624 N N . GLY A 1 207 ? 4.906 -9.075 6.667 1.00 73.31 207 GLY A N 1
ATOM 1625 C CA . GLY A 1 207 ? 4.609 -10.457 7.043 1.00 73.31 207 GLY A CA 1
ATOM 1626 C C . GLY A 1 207 ? 3.703 -10.578 8.262 1.00 73.31 207 GLY A C 1
ATOM 1627 O O . GLY A 1 207 ? 3.901 -11.458 9.096 1.00 73.31 207 GLY A O 1
ATOM 1628 N N . VAL A 1 208 ? 2.674 -9.729 8.356 1.00 65.44 208 VAL A N 1
ATOM 1629 C CA . VAL A 1 208 ? 1.775 -9.648 9.526 1.00 65.44 208 VAL A CA 1
ATOM 1630 C C . VAL A 1 208 ? 1.120 -10.999 9.906 1.00 65.44 208 VAL A C 1
ATOM 1632 O O . VAL A 1 208 ? 0.702 -11.170 11.049 1.00 65.44 208 VAL A O 1
ATOM 1635 N N . ALA A 1 209 ? 1.085 -11.986 8.999 1.00 56.50 209 ALA A N 1
ATOM 1636 C CA . ALA A 1 209 ? 0.545 -13.328 9.248 1.00 56.50 209 ALA A CA 1
ATOM 1637 C C . ALA A 1 209 ? 1.476 -14.523 8.958 1.00 56.50 209 ALA A C 1
ATOM 1639 O O . ALA A 1 209 ? 1.057 -15.659 9.180 1.00 56.50 209 ALA A O 1
ATOM 1640 N N . SER A 1 210 ? 2.736 -14.335 8.542 1.00 46.25 210 SER A N 1
ATOM 1641 C CA . SER A 1 210 ? 3.641 -15.466 8.231 1.00 46.25 210 SER A CA 1
ATOM 1642 C C . SER A 1 210 ? 4.050 -16.315 9.454 1.00 46.25 210 SER A C 1
ATOM 1644 O O . SER A 1 210 ? 4.786 -17.288 9.327 1.00 46.25 210 SER A O 1
ATOM 1646 N N . ALA A 1 211 ? 3.527 -16.007 10.645 1.00 40.09 211 ALA A N 1
ATOM 1647 C CA . ALA A 1 211 ? 3.706 -16.775 11.879 1.00 40.09 211 ALA A CA 1
ATOM 1648 C C . ALA A 1 211 ? 2.378 -17.265 12.493 1.00 40.09 211 ALA A C 1
ATOM 1650 O O . ALA A 1 211 ? 2.276 -17.495 13.699 1.00 40.09 211 ALA A O 1
ATOM 1651 N N . GLY A 1 212 ? 1.343 -17.390 11.662 1.00 39.69 212 GLY A N 1
ATOM 1652 C CA . GLY A 1 212 ? 0.051 -17.976 12.008 1.00 39.69 212 GLY A CA 1
ATOM 1653 C C . GLY A 1 212 ? -0.245 -19.249 11.225 1.00 39.69 212 GLY A C 1
ATOM 1654 O O . GLY A 1 212 ? -1.415 -19.499 10.962 1.00 39.69 212 GLY A O 1
ATOM 1655 N N . GLY A 1 213 ? 0.786 -20.010 10.823 1.00 32.50 213 GLY A N 1
ATOM 1656 C CA . GLY A 1 213 ? 0.615 -21.334 10.224 1.00 32.50 213 GLY A CA 1
ATOM 1657 C C . GLY A 1 213 ? -0.376 -22.143 11.056 1.00 32.50 213 GLY A C 1
ATOM 1658 O O . GLY A 1 213 ? -0.105 -22.472 12.209 1.00 32.50 213 GLY A O 1
ATOM 1659 N N . LEU A 1 214 ? -1.558 -22.336 10.480 1.00 38.38 214 LEU A N 1
ATOM 1660 C CA . LEU A 1 214 ? -2.677 -23.061 11.049 1.00 38.38 214 LEU A CA 1
ATOM 1661 C C . LEU A 1 214 ? -2.349 -24.554 11.004 1.00 38.38 214 LEU A C 1
ATOM 1663 O O . LEU A 1 214 ? -2.664 -25.195 10.009 1.00 38.38 214 LEU A O 1
ATOM 1667 N N . GLU A 1 215 ? -1.737 -25.072 12.069 1.00 29.61 215 GLU A N 1
ATOM 1668 C CA . GLU A 1 215 ? -1.964 -26.425 12.607 1.00 29.61 215 GLU A CA 1
ATOM 1669 C C . GLU A 1 215 ? -1.894 -26.397 14.142 1.00 29.61 215 GLU A C 1
ATOM 1671 O O . GLU A 1 215 ? -0.967 -25.759 14.700 1.00 29.61 215 GLU A O 1
#

Sequence (215 aa):
MKQTAHYRKWIALLLAIVVAVPFLPSSKLLASGPVQGNSTHQLKYFQDRFPALTDPNHVFETVTYYELDYLLRNAPAGANDNYVILFGGSWQAETQAAIPHINEVAKEYGVTSIKTFDTRLAGPDIALDIAKNDTPYGNYTRRYVDLGYRYLKNINDHTAGVLGSHTYNYGTASEPDNQTVNVVDAPFLFIYNKGNADAPIIASLEGVASAGGLE

Foldseek 3Di:
DVVVVVLLVQLLVQLLVLVPDDPPDDDDDPPPPPPPPCLVVQLVCCVVLQVLQPDSQFAEDEDALVRLVCCLVPQDQDPNRKAKEKEDASLDPLCSVQRNSSRVSCVVSVNRHYYYYYQQRVHNVAQNGQLDQDHPVHGNLVSVLCCCVVRQVCQCVAAVLPVHWRWDFPDDPVDTDIGIDRRQPFIKIFMAHCNVVNHRGPDIDHRSRVPVPDD